Protein AF-G3NDJ0-F1 (afdb_monomer_lite)

Radius of gyration: 20.73 Å; chains: 1; bounding box: 47×49×53 Å

pLDDT: mean 74.95, std 16.2, range [30.95, 93.94]

Secondary structure (DSSP, 8-state):
--HHHHHHHHHHHHHHHHHHHHHHHHHHHHHHHT--S-HHHHHHHHHHHHHHHHHHHHHHHHHHHH---TTS-HHHHHHHHHHHHHHHHHHHHHHTT-HHHHHHHHHHHHHHHHHHTTTTHHHHHHHHHHHHHHHHHHHHHHHHHH--GGG--HHHHHHHHHHHHHHHHHHHHHHHHHHHTTT--HHHHHHHHHHT----HHHHHHHHHHHHHHHHHT-HHHHHHHHHHHHHHHHHHHHHHHHHHHHHHHHHHHHS-HHHHHHHHHHHHHHHTT--SSSSSTTHHHHHH-

Organism: NCBI:txid481459

Structure (mmCIF, N/CA/C/O backbone):
data_AF-G3NDJ0-F1
#
_entry.id   AF-G3NDJ0-F1
#
loop_
_atom_site.group_PDB
_atom_site.id
_atom_site.type_symbol
_atom_site.label_atom_id
_atom_site.label_alt_id
_atom_site.label_comp_id
_atom_site.label_asym_id
_atom_site.label_entity_id
_atom_site.label_seq_id
_atom_site.pdbx_PDB_ins_code
_atom_site.Cartn_x
_atom_site.Cartn_y
_atom_site.Cartn_z
_atom_site.occupancy
_atom_site.B_iso_or_equiv
_atom_site.auth_seq_id
_atom_site.auth_comp_id
_atom_site.auth_asym_id
_atom_site.auth_atom_id
_atom_site.pdbx_PDB_model_num
ATOM 1 N N . MET A 1 1 ? 24.244 9.581 -14.361 1.00 31.55 1 MET A N 1
ATOM 2 C CA . MET A 1 1 ? 22.907 9.876 -13.805 1.00 31.55 1 MET A CA 1
ATOM 3 C C . MET A 1 1 ? 22.913 11.325 -13.344 1.00 31.55 1 MET A C 1
ATOM 5 O O . MET A 1 1 ? 23.526 11.631 -12.332 1.00 31.55 1 MET A O 1
ATOM 9 N N . THR A 1 2 ? 22.373 12.251 -14.133 1.00 31.70 2 THR A N 1
ATOM 10 C CA . THR A 1 2 ? 22.264 13.655 -13.709 1.00 31.70 2 THR A CA 1
ATOM 11 C C . THR A 1 2 ? 21.127 13.757 -12.688 1.00 31.70 2 THR A C 1
ATOM 13 O O . THR A 1 2 ? 20.064 13.173 -12.891 1.00 31.70 2 THR A O 1
ATOM 16 N N . ALA A 1 3 ? 21.343 14.473 -11.579 1.00 40.28 3 ALA A N 1
ATOM 17 C CA . ALA A 1 3 ? 20.430 14.556 -10.425 1.00 40.28 3 ALA A CA 1
ATOM 18 C C . ALA A 1 3 ? 18.954 14.881 -10.776 1.00 40.28 3 ALA A C 1
ATOM 20 O O . ALA A 1 3 ? 18.044 14.552 -10.021 1.00 40.28 3 ALA A O 1
ATOM 21 N N . ASN A 1 4 ? 18.705 15.450 -11.961 1.00 45.94 4 ASN A N 1
ATOM 22 C CA . ASN A 1 4 ? 17.391 15.866 -12.450 1.00 45.94 4 ASN A CA 1
ATOM 23 C C . ASN A 1 4 ? 16.480 14.725 -12.962 1.00 45.94 4 ASN A C 1
ATOM 25 O O . ASN A 1 4 ? 15.265 14.910 -12.965 1.00 45.94 4 ASN A O 1
ATOM 29 N N . GLU A 1 5 ? 17.011 13.564 -13.371 1.00 48.28 5 GLU A N 1
ATOM 30 C CA . GLU A 1 5 ? 16.192 12.380 -13.737 1.00 48.28 5 GLU A CA 1
ATOM 31 C C . GLU A 1 5 ? 16.028 11.388 -12.568 1.00 48.28 5 GLU A C 1
ATOM 33 O O . GLU A 1 5 ? 15.226 10.452 -12.622 1.00 48.28 5 GLU A O 1
ATOM 38 N N . GLY A 1 6 ? 16.770 11.611 -11.479 1.00 61.09 6 GLY A N 1
ATOM 39 C CA . GLY A 1 6 ? 16.773 10.741 -10.307 1.00 61.09 6 GLY A CA 1
ATOM 40 C C . GLY A 1 6 ? 15.565 10.932 -9.396 1.00 61.09 6 GLY A C 1
ATOM 41 O O . GLY A 1 6 ? 15.071 9.948 -8.867 1.00 61.09 6 GLY A O 1
ATOM 42 N N . ILE A 1 7 ? 15.054 12.159 -9.230 1.00 67.69 7 ILE A N 1
ATOM 43 C CA . ILE A 1 7 ? 14.041 12.468 -8.202 1.00 67.69 7 ILE A CA 1
ATOM 44 C C . ILE A 1 7 ? 12.721 11.697 -8.403 1.00 67.69 7 ILE A C 1
ATOM 46 O O . ILE A 1 7 ? 12.276 11.057 -7.451 1.00 67.69 7 ILE A O 1
ATOM 50 N N . PRO A 1 8 ? 12.090 11.681 -9.597 1.00 64.44 8 PRO A N 1
ATOM 51 C CA . PRO A 1 8 ? 10.862 10.910 -9.796 1.00 64.44 8 PRO A CA 1
ATOM 52 C C . PRO A 1 8 ? 11.094 9.403 -9.653 1.00 64.44 8 PRO A C 1
ATOM 54 O O . PRO A 1 8 ? 10.276 8.710 -9.061 1.00 64.44 8 PRO A O 1
ATOM 57 N N . THR A 1 9 ? 12.229 8.906 -10.147 1.00 68.81 9 THR A N 1
ATOM 58 C CA . THR A 1 9 ? 12.615 7.491 -10.049 1.00 68.81 9 THR A CA 1
ATOM 59 C C . THR A 1 9 ? 12.853 7.075 -8.595 1.00 68.81 9 THR A C 1
ATOM 61 O O . THR A 1 9 ? 12.397 6.014 -8.178 1.00 68.81 9 THR A O 1
ATOM 64 N N . LEU A 1 10 ? 13.513 7.931 -7.809 1.00 74.81 10 LEU A N 1
ATOM 65 C CA . LEU A 1 10 ? 13.751 7.751 -6.378 1.00 74.81 10 LEU A CA 1
ATOM 66 C C . LEU A 1 10 ? 12.432 7.720 -5.607 1.00 74.81 10 LEU A C 1
ATOM 68 O O . LEU A 1 10 ? 12.229 6.812 -4.811 1.00 74.81 10 LEU A O 1
ATOM 72 N N . LEU A 1 11 ? 11.534 8.675 -5.864 1.00 73.56 11 LEU A N 1
ATOM 73 C CA . LEU A 1 11 ? 10.222 8.737 -5.214 1.00 73.56 11 LEU A CA 1
ATOM 74 C C . LEU A 1 11 ? 9.365 7.510 -5.552 1.00 73.56 11 LEU A C 1
ATOM 76 O O . LEU A 1 11 ? 8.773 6.929 -4.651 1.00 73.56 11 LEU A O 1
ATOM 80 N N . MET A 1 12 ? 9.358 7.060 -6.812 1.00 72.00 12 MET A N 1
ATOM 81 C CA . MET A 1 12 ? 8.643 5.839 -7.211 1.00 72.00 12 MET A CA 1
ATOM 82 C C . MET A 1 12 ? 9.217 4.580 -6.542 1.00 72.00 12 MET A C 1
ATOM 84 O O . MET A 1 12 ? 8.463 3.723 -6.079 1.00 72.00 12 MET A O 1
ATOM 88 N N . ALA A 1 13 ? 10.548 4.463 -6.468 1.00 71.69 13 ALA A N 1
ATOM 89 C CA . ALA A 1 13 ? 11.208 3.333 -5.816 1.00 71.69 13 ALA A CA 1
ATOM 90 C C . ALA A 1 13 ? 10.977 3.329 -4.296 1.00 71.69 13 ALA A C 1
ATOM 92 O O . ALA A 1 13 ? 10.661 2.286 -3.727 1.00 71.69 13 ALA A O 1
ATOM 93 N N . ALA A 1 14 ? 11.088 4.492 -3.650 1.00 76.44 14 ALA A N 1
ATOM 94 C CA . ALA A 1 14 ? 10.835 4.656 -2.223 1.00 76.44 14 ALA A CA 1
ATOM 95 C C . ALA A 1 14 ? 9.362 4.401 -1.868 1.00 76.44 14 ALA A C 1
ATOM 97 O O . ALA A 1 14 ? 9.094 3.728 -0.879 1.00 76.44 14 ALA A O 1
ATOM 98 N N . GLY A 1 15 ? 8.418 4.880 -2.688 1.00 76.25 15 GLY A N 1
ATOM 99 C CA . GLY A 1 15 ? 6.987 4.602 -2.529 1.00 76.25 15 GLY A CA 1
ATOM 100 C C . GLY A 1 15 ? 6.680 3.109 -2.611 1.00 76.25 15 GLY A C 1
ATOM 101 O O . GLY A 1 15 ? 6.059 2.566 -1.707 1.00 76.25 15 GLY A O 1
ATOM 102 N N . SER A 1 16 ? 7.231 2.421 -3.617 1.00 75.06 16 SER A N 1
ATOM 103 C CA . SER A 1 16 ? 7.056 0.968 -3.762 1.00 75.06 16 SER A CA 1
ATOM 104 C C . SER A 1 16 ? 7.591 0.197 -2.551 1.00 75.06 16 SER A C 1
ATOM 106 O O . SER A 1 16 ? 6.954 -0.742 -2.088 1.00 75.06 16 SER A O 1
ATOM 108 N N . PHE A 1 17 ? 8.756 0.581 -2.019 1.00 79.00 17 PHE A N 1
ATOM 109 C CA . PHE A 1 17 ? 9.304 -0.043 -0.811 1.00 79.00 17 PHE A CA 1
ATOM 110 C C . PHE A 1 17 ? 8.444 0.221 0.429 1.00 79.00 17 PHE A C 1
ATOM 112 O O . PHE A 1 17 ? 8.250 -0.691 1.232 1.00 79.00 17 PHE A O 1
ATOM 119 N N . ASP A 1 18 ? 7.927 1.441 0.583 1.00 80.94 18 ASP A N 1
ATOM 120 C CA . ASP A 1 18 ? 7.045 1.790 1.698 1.00 80.94 18 ASP A CA 1
ATOM 121 C C . ASP A 1 18 ? 5.754 0.967 1.672 1.00 80.94 18 ASP A C 1
ATOM 123 O O . ASP A 1 18 ? 5.372 0.414 2.699 1.00 80.94 18 ASP A O 1
ATOM 127 N N . ASP A 1 19 ? 5.146 0.786 0.497 1.00 80.88 19 ASP A N 1
ATOM 128 C CA . ASP A 1 19 ? 3.944 -0.036 0.335 1.00 80.88 19 ASP A CA 1
ATOM 129 C C . ASP A 1 19 ? 4.193 -1.498 0.722 1.00 80.88 19 ASP A C 1
ATOM 131 O O . ASP A 1 19 ? 3.381 -2.105 1.422 1.00 80.88 19 ASP A O 1
ATOM 135 N N . ILE A 1 20 ? 5.338 -2.063 0.317 1.00 77.69 20 ILE A N 1
ATOM 136 C CA . ILE A 1 20 ? 5.728 -3.431 0.687 1.00 77.69 20 ILE A CA 1
ATOM 137 C C . ILE A 1 20 ? 5.844 -3.556 2.207 1.00 77.69 20 ILE A C 1
ATOM 139 O O . ILE A 1 20 ? 5.310 -4.504 2.791 1.00 77.69 20 ILE A O 1
ATOM 143 N N . LEU A 1 21 ? 6.513 -2.602 2.860 1.00 81.81 21 LEU A N 1
ATOM 144 C CA . LEU A 1 21 ? 6.670 -2.600 4.314 1.00 81.81 21 LEU A CA 1
ATOM 145 C C . LEU A 1 21 ? 5.333 -2.393 5.032 1.00 81.81 21 LEU A C 1
ATOM 147 O O . LEU A 1 21 ? 5.065 -3.083 6.015 1.00 81.81 21 LEU A O 1
ATOM 151 N N . ALA A 1 22 ? 4.478 -1.502 4.531 1.00 83.19 22 ALA A N 1
ATOM 152 C CA . ALA A 1 22 ? 3.165 -1.224 5.098 1.00 83.19 22 ALA A CA 1
ATOM 153 C C . ALA A 1 22 ? 2.236 -2.441 5.002 1.00 83.19 22 ALA A C 1
ATOM 155 O O . ALA A 1 22 ? 1.642 -2.832 6.005 1.00 83.19 22 ALA A O 1
ATOM 156 N N . ILE A 1 23 ? 2.153 -3.087 3.834 1.00 79.25 23 ILE A N 1
ATOM 157 C CA . ILE A 1 23 ? 1.323 -4.285 3.627 1.00 79.25 23 ILE A CA 1
ATOM 158 C C . ILE A 1 23 ? 1.848 -5.460 4.459 1.00 79.25 23 ILE A C 1
ATOM 160 O O . ILE A 1 23 ? 1.057 -6.163 5.092 1.00 79.25 23 ILE A O 1
ATOM 164 N N . THR A 1 24 ? 3.168 -5.669 4.494 1.00 78.62 24 THR A N 1
ATOM 165 C CA . THR A 1 24 ? 3.785 -6.754 5.279 1.00 78.62 24 THR A CA 1
ATOM 166 C C . THR A 1 24 ? 3.588 -6.527 6.775 1.00 78.62 24 THR A C 1
ATOM 168 O O . THR A 1 24 ? 3.152 -7.433 7.485 1.00 78.62 24 THR A O 1
ATOM 171 N N . GLY A 1 25 ? 3.857 -5.311 7.257 1.00 82.38 25 GLY A N 1
ATOM 172 C CA . GLY A 1 25 ? 3.676 -4.931 8.655 1.00 82.38 25 GLY A CA 1
ATOM 173 C C . GLY A 1 25 ? 2.218 -5.043 9.090 1.00 82.38 25 GLY A C 1
ATOM 174 O O . GLY A 1 25 ? 1.934 -5.670 10.106 1.00 82.38 25 GLY A O 1
ATOM 175 N N . PHE A 1 26 ? 1.284 -4.534 8.281 1.00 83.56 26 PHE A N 1
ATOM 176 C CA . PHE A 1 26 ? -0.144 -4.680 8.547 1.00 83.56 26 PHE A CA 1
ATOM 177 C C . PHE A 1 26 ? -0.578 -6.146 8.582 1.00 83.56 26 PHE A C 1
ATOM 179 O O . PHE A 1 26 ? -1.234 -6.550 9.534 1.00 83.56 26 PHE A O 1
ATOM 186 N N . SER A 1 27 ? -0.173 -6.959 7.602 1.00 77.38 27 SER A N 1
ATOM 187 C CA . SER A 1 27 ? -0.524 -8.388 7.568 1.00 77.38 27 SER A CA 1
ATOM 188 C C . SER A 1 27 ? 0.039 -9.144 8.776 1.00 77.38 27 SER A C 1
ATOM 190 O O . SER A 1 27 ? -0.635 -10.012 9.319 1.00 77.38 27 SER A O 1
ATOM 192 N N . THR A 1 28 ? 1.233 -8.769 9.243 1.00 77.56 28 THR A N 1
ATOM 193 C CA . THR A 1 28 ? 1.839 -9.326 10.463 1.00 77.56 28 THR A CA 1
ATOM 194 C C . THR A 1 28 ? 1.032 -8.943 11.704 1.00 77.56 28 THR A C 1
ATOM 196 O O . THR A 1 28 ? 0.686 -9.808 12.506 1.00 77.56 28 THR A O 1
ATOM 199 N N . CYS A 1 29 ? 0.691 -7.659 11.855 1.00 80.25 29 CYS A N 1
ATOM 200 C CA . CYS A 1 29 ? -0.141 -7.184 12.961 1.00 80.25 29 CYS A CA 1
ATOM 201 C C . CYS A 1 29 ? -1.523 -7.845 12.954 1.00 80.25 29 CYS A C 1
ATOM 203 O O . CYS A 1 29 ? -2.028 -8.196 14.014 1.00 80.25 29 CYS A O 1
ATOM 205 N N . LEU A 1 30 ? -2.107 -8.044 11.771 1.00 76.56 30 LEU A N 1
ATOM 206 C CA . LEU A 1 30 ? -3.396 -8.697 11.589 1.00 76.56 30 LEU A CA 1
ATOM 207 C C . LEU A 1 30 ? -3.344 -10.165 12.031 1.00 76.56 30 LEU A C 1
ATOM 209 O O . LEU A 1 30 ? -4.172 -10.584 12.834 1.00 76.56 30 LEU A O 1
ATOM 213 N N . GLY A 1 31 ? -2.329 -10.913 11.589 1.00 70.94 31 GLY A N 1
ATOM 214 C CA . GLY A 1 31 ? -2.127 -12.303 12.010 1.00 70.94 31 GLY A CA 1
ATOM 215 C C . GLY A 1 31 ? -1.931 -12.448 13.524 1.00 70.94 31 GLY A C 1
ATOM 216 O O . GLY A 1 31 ? -2.388 -13.422 14.114 1.00 70.94 31 GLY A O 1
ATOM 217 N N . ILE A 1 32 ? -1.308 -11.459 14.178 1.00 74.69 32 ILE A N 1
ATOM 218 C CA . ILE A 1 32 ? -1.170 -11.427 15.643 1.00 74.69 32 ILE A CA 1
ATOM 219 C C . ILE A 1 32 ? -2.503 -11.065 16.315 1.00 74.69 32 ILE A C 1
ATOM 221 O O . ILE A 1 32 ? -2.896 -11.730 17.271 1.00 74.69 32 ILE A O 1
ATOM 225 N N . ALA A 1 33 ? -3.203 -10.035 15.835 1.00 75.12 33 ALA A N 1
ATOM 226 C CA . ALA A 1 33 ? -4.428 -9.525 16.454 1.00 75.12 33 ALA A CA 1
ATOM 227 C C . ALA A 1 33 ? -5.600 -10.519 16.384 1.00 75.12 33 ALA A C 1
ATOM 229 O O . ALA A 1 33 ? -6.365 -10.622 17.336 1.00 75.12 33 ALA A O 1
ATOM 230 N N . PHE A 1 34 ? -5.703 -11.270 15.287 1.00 68.00 34 PHE A N 1
ATOM 231 C CA . PHE A 1 34 ? -6.803 -12.196 14.996 1.00 68.00 34 PHE A CA 1
ATOM 232 C C . PHE A 1 34 ? -6.444 -13.667 15.260 1.00 68.00 34 PHE A C 1
ATOM 234 O O . PHE A 1 34 ? -7.017 -14.594 14.693 1.00 68.00 34 PHE A O 1
ATOM 241 N N . SER A 1 35 ? -5.446 -13.914 16.107 1.00 65.88 35 SER A N 1
ATOM 242 C CA . SER A 1 35 ? -5.063 -15.274 16.481 1.00 65.88 35 SER A CA 1
ATOM 243 C C . SER A 1 35 ? -5.709 -15.677 17.809 1.00 65.88 35 SER A C 1
ATOM 245 O O . SER A 1 35 ? -5.562 -15.022 18.837 1.00 65.88 35 SER A O 1
ATOM 247 N N . THR A 1 36 ? -6.458 -16.777 17.777 1.00 57.94 36 THR A N 1
ATOM 248 C CA . THR A 1 36 ? -7.333 -17.253 18.862 1.00 57.94 36 THR A CA 1
ATOM 249 C C . THR A 1 36 ? -6.630 -18.180 19.870 1.00 57.94 36 THR A C 1
ATOM 251 O O . THR A 1 36 ? -7.278 -18.952 20.574 1.00 57.94 36 THR A O 1
ATOM 254 N N . GLY A 1 37 ? -5.294 -18.137 19.958 1.00 62.00 37 GLY A N 1
ATOM 255 C CA . GLY A 1 37 ? -4.482 -18.992 20.832 1.00 62.00 37 GLY A CA 1
ATOM 256 C C . GLY A 1 37 ? -3.867 -18.280 22.047 1.00 62.00 37 GLY A C 1
ATOM 257 O O . GLY A 1 37 ? -4.133 -17.120 22.341 1.00 62.00 37 GLY A O 1
ATOM 258 N N . SER A 1 38 ? -2.997 -18.998 22.768 1.00 69.75 38 SER A N 1
ATOM 259 C CA . SER A 1 38 ? -2.086 -18.406 23.766 1.00 69.75 38 SER A CA 1
ATOM 260 C C . SER A 1 38 ? -1.217 -17.322 23.116 1.00 69.75 38 SER A C 1
ATOM 262 O O . SER A 1 38 ? -0.814 -17.481 21.966 1.00 69.75 38 SER A O 1
ATOM 264 N N . THR A 1 39 ? -0.839 -16.272 23.855 1.00 69.12 39 THR A N 1
ATOM 265 C CA . THR A 1 39 ? 0.013 -15.167 23.366 1.00 69.12 39 THR A CA 1
ATOM 266 C C . THR A 1 39 ? 1.256 -15.652 22.608 1.00 69.12 39 THR A C 1
ATOM 268 O O . THR A 1 39 ? 1.659 -15.046 21.619 1.00 69.12 39 THR A O 1
ATOM 271 N N . TRP A 1 40 ? 1.841 -16.781 23.022 1.00 71.94 40 TRP A N 1
ATOM 272 C CA . TRP A 1 40 ? 2.981 -17.393 22.332 1.00 71.94 40 TRP A CA 1
ATOM 273 C C . TRP A 1 40 ? 2.599 -18.043 20.992 1.00 71.94 40 TRP A C 1
ATOM 275 O O . TRP A 1 40 ? 3.303 -17.885 19.996 1.00 71.94 40 TRP A O 1
ATOM 285 N N . MET A 1 41 ? 1.458 -18.734 20.946 1.00 69.56 41 MET A N 1
ATOM 286 C CA . MET A 1 41 ? 0.915 -19.335 19.724 1.00 69.56 41 MET A CA 1
ATOM 287 C C . MET A 1 41 ? 0.492 -18.263 18.712 1.00 69.56 41 MET A C 1
ATOM 289 O O . MET A 1 41 ? 0.641 -18.457 17.512 1.00 69.56 41 MET A O 1
ATOM 293 N N . ASN A 1 42 ? 0.040 -17.112 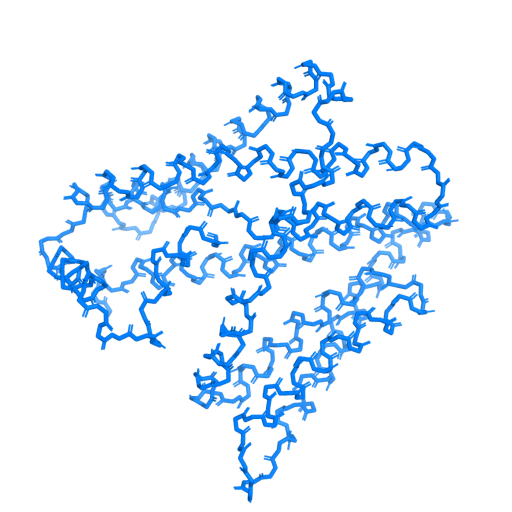19.202 1.00 71.00 42 ASN A N 1
ATOM 294 C CA . ASN A 1 42 ? -0.390 -15.963 18.411 1.00 71.00 42 ASN A CA 1
ATOM 295 C C . ASN A 1 42 ? 0.775 -15.280 17.689 1.00 71.00 42 ASN A C 1
ATOM 297 O O . ASN A 1 42 ? 0.721 -15.028 16.485 1.00 71.00 42 ASN A O 1
ATOM 301 N N . ILE A 1 43 ? 1.881 -15.070 18.406 1.00 73.56 43 ILE A N 1
ATOM 302 C CA . ILE A 1 43 ? 3.130 -14.569 17.819 1.00 73.56 43 ILE A CA 1
ATOM 303 C C . ILE A 1 43 ? 3.672 -15.569 16.788 1.00 73.56 43 ILE A C 1
ATOM 305 O O . ILE A 1 43 ? 4.084 -15.173 15.696 1.00 73.56 43 ILE A O 1
ATOM 309 N N . LEU A 1 44 ? 3.638 -16.867 17.108 1.00 78.56 44 LEU A N 1
ATOM 310 C CA . LEU A 1 44 ? 4.107 -17.911 16.202 1.00 78.56 44 LEU A CA 1
ATOM 311 C C . LEU A 1 44 ? 3.232 -18.019 14.944 1.00 78.56 44 LEU A C 1
ATOM 313 O O . LEU A 1 44 ? 3.772 -18.163 13.849 1.00 78.56 44 LEU A O 1
ATOM 317 N N . LYS A 1 45 ? 1.905 -17.893 15.082 1.00 75.75 45 LYS A N 1
ATOM 318 C CA . LYS A 1 45 ? 0.954 -17.875 13.963 1.00 75.75 45 LYS A CA 1
ATOM 319 C C . LYS A 1 45 ? 1.199 -16.670 13.058 1.00 75.75 45 LYS A C 1
ATOM 321 O O . LYS A 1 45 ? 1.354 -16.856 11.856 1.00 75.75 45 LYS A O 1
ATOM 326 N N . GLY A 1 46 ? 1.338 -15.468 13.623 1.00 78.44 46 GLY A N 1
ATOM 327 C CA . GLY A 1 46 ? 1.658 -14.263 12.851 1.00 78.44 46 GLY A CA 1
ATOM 328 C C . GLY A 1 46 ? 2.971 -14.391 12.068 1.00 78.44 46 GLY A C 1
ATOM 329 O O . GLY A 1 46 ? 3.022 -14.068 10.882 1.00 78.44 46 GLY A O 1
ATOM 330 N N . LEU A 1 47 ? 4.023 -14.940 12.687 1.00 82.00 47 LEU A N 1
ATOM 331 C CA . LEU A 1 47 ? 5.291 -15.201 11.996 1.00 82.00 47 LEU A CA 1
ATOM 332 C C . LEU A 1 47 ? 5.142 -16.268 10.898 1.00 82.00 47 LEU A C 1
ATOM 334 O O . LEU A 1 47 ? 5.701 -16.116 9.810 1.00 82.00 47 LEU A O 1
ATOM 338 N N . LEU A 1 48 ? 4.379 -17.331 11.161 1.00 83.94 48 LEU A N 1
ATOM 339 C CA . LEU A 1 48 ? 4.123 -18.401 10.199 1.00 83.94 48 LEU A CA 1
ATOM 340 C C . LEU A 1 48 ? 3.326 -17.903 8.988 1.00 83.94 48 LEU A C 1
ATOM 342 O O . LEU A 1 48 ? 3.625 -18.315 7.871 1.00 83.94 48 LEU A O 1
ATOM 346 N N . GLU A 1 49 ? 2.370 -16.991 9.174 1.00 84.62 49 GLU A N 1
ATOM 347 C CA . GLU A 1 49 ? 1.631 -16.357 8.075 1.00 84.62 49 GLU A CA 1
ATOM 348 C C . GLU A 1 49 ? 2.549 -15.538 7.166 1.00 84.62 49 GLU A C 1
ATOM 350 O O . GLU A 1 49 ? 2.445 -15.622 5.940 1.00 84.62 49 GLU A O 1
ATOM 355 N N . VAL A 1 50 ? 3.493 -14.794 7.751 1.00 85.44 50 VAL A N 1
ATOM 356 C CA . VAL A 1 50 ? 4.491 -14.031 6.990 1.00 85.44 50 VAL A CA 1
ATOM 357 C C . VAL A 1 50 ? 5.399 -14.975 6.206 1.00 85.44 50 VAL A C 1
ATOM 359 O O . VAL A 1 50 ? 5.547 -14.839 4.991 1.00 85.44 50 VAL A O 1
ATOM 362 N N . VAL A 1 51 ? 5.985 -15.967 6.877 1.00 88.44 51 VAL A N 1
ATOM 363 C CA . VAL A 1 51 ? 6.896 -16.929 6.241 1.00 88.44 51 VAL A CA 1
ATOM 364 C C . VAL A 1 51 ? 6.168 -17.740 5.165 1.00 88.44 51 VAL A C 1
ATOM 366 O O . VAL A 1 51 ? 6.669 -17.873 4.049 1.00 88.44 51 VAL A O 1
ATOM 369 N N . GLY A 1 52 ? 4.963 -18.226 5.464 1.00 89.19 52 GLY A N 1
ATOM 370 C CA . GLY A 1 52 ? 4.116 -18.969 4.536 1.00 89.19 52 GLY A CA 1
ATOM 371 C C . GLY A 1 52 ? 3.719 -18.139 3.318 1.00 89.19 52 GLY A C 1
ATOM 372 O O . GLY A 1 52 ? 3.851 -18.617 2.192 1.00 89.19 52 GLY A O 1
ATOM 373 N N . GLY A 1 53 ? 3.321 -16.879 3.520 1.00 89.62 53 GLY A N 1
ATOM 374 C CA . GLY A 1 53 ? 3.005 -15.948 2.437 1.00 89.62 53 GLY A CA 1
ATOM 375 C C . GLY A 1 53 ? 4.198 -15.691 1.514 1.00 89.62 53 GLY A C 1
ATOM 376 O O . GLY A 1 53 ? 4.054 -15.762 0.293 1.00 89.62 53 GLY A O 1
ATOM 377 N N . VAL A 1 54 ? 5.394 -15.470 2.074 1.00 90.81 54 VAL A N 1
ATOM 378 C CA . VAL A 1 54 ? 6.624 -15.287 1.280 1.00 90.81 54 VAL A CA 1
ATOM 379 C C . VAL A 1 54 ? 6.973 -16.552 0.500 1.00 90.81 54 VAL A C 1
ATOM 381 O O . VAL A 1 54 ? 7.211 -16.470 -0.703 1.00 90.81 54 VAL A O 1
ATOM 384 N N . ILE A 1 55 ? 6.985 -17.722 1.146 1.00 93.38 55 ILE A N 1
ATOM 385 C CA . ILE A 1 55 ? 7.336 -18.991 0.490 1.00 93.38 55 ILE A CA 1
ATOM 386 C C . ILE A 1 55 ? 6.344 -19.308 -0.635 1.00 93.38 55 ILE A C 1
ATOM 388 O O . ILE A 1 55 ? 6.766 -19.599 -1.756 1.00 93.38 55 ILE A O 1
ATOM 392 N N . ALA A 1 56 ? 5.039 -19.208 -0.373 1.00 92.19 56 ALA A N 1
ATOM 393 C CA . ALA A 1 56 ? 4.008 -19.444 -1.380 1.00 92.19 56 ALA A CA 1
ATOM 394 C C . ALA A 1 56 ? 4.129 -18.461 -2.556 1.00 92.19 56 ALA A C 1
ATOM 396 O O . ALA A 1 56 ? 4.083 -18.878 -3.716 1.00 92.19 56 ALA A O 1
ATOM 397 N N . GLY A 1 57 ? 4.368 -17.178 -2.269 1.00 92.25 57 GLY A N 1
ATOM 398 C CA . GLY A 1 57 ? 4.559 -16.149 -3.289 1.00 92.25 57 GLY A CA 1
ATOM 399 C C . GLY A 1 57 ? 5.802 -16.388 -4.144 1.00 92.25 57 GLY A C 1
ATOM 400 O O . GLY A 1 57 ? 5.747 -16.222 -5.362 1.00 92.25 57 GLY A O 1
ATOM 401 N N . LEU A 1 58 ? 6.905 -16.849 -3.543 1.00 93.81 58 LEU A N 1
ATOM 402 C CA . LEU A 1 58 ? 8.111 -17.239 -4.278 1.00 93.81 58 LEU A CA 1
ATOM 403 C C . LEU A 1 58 ? 7.838 -18.430 -5.204 1.00 93.81 58 LEU A C 1
ATOM 405 O O . LEU A 1 58 ? 8.213 -18.386 -6.372 1.00 93.81 58 LEU A O 1
ATOM 409 N N . ILE A 1 59 ? 7.153 -19.471 -4.722 1.00 93.94 59 ILE A N 1
ATOM 410 C CA . ILE A 1 59 ? 6.826 -20.659 -5.528 1.00 93.94 59 ILE A CA 1
ATOM 411 C C . ILE A 1 59 ? 5.942 -20.276 -6.722 1.00 93.94 59 ILE A C 1
ATOM 413 O O . ILE A 1 59 ? 6.276 -20.587 -7.869 1.00 93.94 59 ILE A O 1
ATOM 417 N N . LEU A 1 60 ? 4.840 -19.564 -6.473 1.00 92.44 60 LEU A N 1
ATOM 418 C CA . LEU A 1 60 ? 3.914 -19.139 -7.525 1.00 92.44 60 LEU A CA 1
ATOM 419 C C . LEU A 1 60 ? 4.558 -18.111 -8.479 1.00 92.44 60 LEU A C 1
ATOM 421 O O . LEU A 1 60 ? 4.289 -18.120 -9.682 1.00 92.44 60 LEU A O 1
ATOM 425 N N . GLY A 1 61 ? 5.448 -17.253 -7.975 1.00 90.31 61 GLY A N 1
ATOM 426 C CA . GLY A 1 61 ? 6.207 -16.293 -8.778 1.00 90.31 61 GLY A CA 1
ATOM 427 C C . GLY A 1 61 ? 7.222 -16.964 -9.694 1.00 90.31 61 GLY A C 1
ATOM 428 O O . GLY A 1 61 ? 7.278 -16.634 -10.878 1.00 90.31 61 GLY A O 1
ATOM 429 N N . LEU A 1 62 ? 7.964 -17.960 -9.199 1.00 89.06 62 LEU A N 1
ATOM 430 C CA . LEU A 1 62 ? 8.843 -18.785 -10.034 1.00 89.06 62 LEU A CA 1
ATOM 431 C C . LEU A 1 62 ? 8.043 -19.522 -11.111 1.00 89.06 62 LEU A C 1
ATOM 433 O O . LEU A 1 62 ? 8.471 -19.575 -12.265 1.00 89.06 62 LEU A O 1
ATOM 437 N N . PHE A 1 63 ? 6.860 -20.029 -10.763 1.00 89.56 63 PHE A N 1
ATOM 438 C CA . PHE A 1 63 ? 5.959 -20.653 -11.726 1.00 89.56 63 PHE A CA 1
ATOM 439 C C . PHE A 1 63 ? 5.569 -19.687 -12.861 1.00 89.56 63 PHE A C 1
ATOM 441 O O . PHE A 1 63 ? 5.710 -20.043 -14.030 1.00 89.56 63 PHE A O 1
ATOM 448 N N . LEU A 1 64 ? 5.184 -18.442 -12.554 1.00 86.44 64 LEU A N 1
ATOM 449 C CA . LEU A 1 64 ? 4.886 -17.411 -13.567 1.00 86.44 64 LEU A CA 1
ATOM 450 C C . LEU A 1 64 ? 6.101 -16.996 -14.415 1.00 86.44 64 LEU A C 1
ATOM 452 O O . LEU A 1 64 ? 5.948 -16.601 -15.577 1.00 86.44 64 LEU A O 1
ATOM 456 N N . CYS A 1 65 ? 7.309 -17.072 -13.856 1.00 83.31 65 CYS A N 1
ATOM 457 C CA . CYS A 1 65 ? 8.546 -16.821 -14.595 1.00 83.31 65 CYS A CA 1
ATOM 458 C C . CYS A 1 65 ? 8.818 -17.918 -15.633 1.00 83.31 65 CYS A C 1
ATOM 460 O O . CYS A 1 65 ? 9.233 -17.610 -16.751 1.00 83.31 65 CYS A O 1
ATOM 462 N N . CYS A 1 66 ? 8.570 -19.180 -15.276 1.00 76.62 66 CYS A N 1
ATOM 463 C CA . CYS A 1 66 ? 8.818 -20.333 -16.144 1.00 76.62 66 CYS A CA 1
ATOM 464 C C . CYS A 1 66 ? 7.688 -20.595 -17.153 1.00 76.62 66 CYS A C 1
ATOM 466 O O . CYS A 1 66 ? 7.928 -21.204 -18.194 1.00 76.62 66 CYS A O 1
ATOM 468 N N . PHE A 1 67 ? 6.464 -20.157 -16.855 1.00 69.62 67 PHE A N 1
ATOM 469 C CA . PHE A 1 67 ? 5.255 -20.537 -17.585 1.00 69.62 67 PHE A CA 1
ATOM 470 C C . PHE A 1 67 ? 4.610 -19.303 -18.231 1.00 69.62 67 PHE A C 1
ATOM 472 O O . PHE A 1 67 ? 3.699 -18.704 -17.656 1.00 69.62 67 PHE A O 1
ATOM 479 N N . PRO A 1 68 ? 5.121 -18.829 -19.386 1.00 60.62 68 PRO A N 1
ATOM 480 C CA . PRO A 1 68 ? 4.430 -19.123 -20.653 1.00 60.62 68 PRO A CA 1
ATOM 481 C C . PRO A 1 68 ? 5.366 -19.305 -21.875 1.00 60.62 68 PRO A C 1
ATOM 483 O O . PRO A 1 68 ? 6.281 -18.514 -22.108 1.00 60.62 68 PRO A O 1
ATOM 486 N N . SER A 1 69 ? 5.087 -20.329 -22.694 1.00 55.47 69 SER A N 1
ATOM 487 C CA . SER A 1 69 ? 5.789 -20.608 -23.960 1.00 55.47 69 SER A CA 1
ATOM 488 C C . SER A 1 69 ? 5.533 -19.517 -25.015 1.00 55.47 69 SER A C 1
ATOM 490 O O . SER A 1 69 ? 4.455 -18.925 -25.042 1.00 55.47 69 SER A O 1
ATOM 492 N N . LYS A 1 70 ? 6.516 -19.257 -25.890 1.00 57.59 70 LYS A N 1
ATOM 493 C CA . LYS A 1 70 ? 6.575 -18.116 -26.836 1.00 57.59 70 LYS A CA 1
ATOM 494 C C . LYS A 1 70 ? 5.514 -18.111 -27.959 1.00 57.59 70 LYS A C 1
ATOM 496 O O . LYS A 1 70 ? 5.490 -17.167 -28.737 1.00 57.59 70 LYS A O 1
ATOM 501 N N . ASP A 1 71 ? 4.656 -19.126 -28.040 1.00 50.25 71 ASP A N 1
ATOM 502 C CA . ASP A 1 71 ? 3.772 -19.396 -29.190 1.00 50.25 71 ASP A CA 1
ATOM 503 C C . ASP A 1 71 ? 2.377 -18.729 -29.147 1.00 50.25 71 ASP A C 1
ATOM 505 O O . ASP A 1 71 ? 1.556 -18.966 -30.029 1.00 50.25 71 ASP A O 1
ATOM 509 N N . GLN A 1 72 ? 2.050 -17.911 -28.139 1.00 53.34 72 GLN A N 1
ATOM 510 C CA . GLN A 1 72 ? 0.714 -17.297 -27.987 1.00 53.34 72 GLN A CA 1
ATOM 511 C C . GLN A 1 72 ? 0.791 -15.833 -27.536 1.00 53.34 72 GLN A C 1
ATOM 513 O O . GLN A 1 72 ? 1.877 -15.343 -27.231 1.00 53.34 72 GLN A O 1
ATOM 518 N N . ASP A 1 73 ? -0.366 -15.156 -27.452 1.00 62.38 73 ASP A N 1
ATOM 519 C CA . ASP A 1 73 ? -0.527 -13.782 -26.948 1.00 62.38 73 ASP A CA 1
ATOM 520 C C . ASP A 1 73 ? -0.036 -13.656 -25.492 1.00 62.38 73 ASP A C 1
ATOM 522 O O . ASP A 1 73 ? -0.769 -13.761 -24.499 1.00 62.38 73 ASP A O 1
ATOM 526 N N . LEU A 1 74 ? 1.280 -13.483 -25.379 1.00 75.00 74 LEU A N 1
ATOM 527 C CA . LEU A 1 74 ? 2.069 -13.645 -24.165 1.00 75.00 74 LEU A CA 1
ATOM 528 C C . LEU A 1 74 ? 1.630 -12.673 -23.070 1.00 75.00 74 LEU A C 1
ATOM 530 O O . LEU A 1 74 ? 1.680 -13.000 -21.887 1.00 75.00 74 LEU A O 1
ATOM 534 N N . VAL A 1 75 ? 1.174 -11.484 -23.467 1.00 79.44 75 VAL A N 1
ATOM 535 C CA . VAL A 1 75 ? 0.786 -10.410 -22.551 1.00 79.44 75 VAL A CA 1
ATOM 536 C C . VAL A 1 75 ? -0.536 -10.728 -21.860 1.00 79.44 75 VAL A C 1
ATOM 538 O O . VAL A 1 75 ? -0.595 -10.701 -20.634 1.00 79.44 75 VAL A O 1
ATOM 541 N N . VAL A 1 76 ? -1.578 -11.085 -22.618 1.00 81.81 76 VAL A N 1
ATOM 542 C CA . VAL A 1 76 ? -2.914 -11.366 -22.064 1.00 81.81 76 VAL A CA 1
ATOM 543 C C . VAL A 1 76 ? -2.850 -12.549 -21.106 1.00 81.81 76 VAL A C 1
ATOM 545 O O . VAL A 1 76 ? -3.369 -12.479 -19.993 1.00 81.81 76 VAL A O 1
ATOM 548 N N . ARG A 1 77 ? -2.147 -13.618 -21.494 1.00 83.06 77 ARG A N 1
ATOM 549 C CA . ARG A 1 77 ? -2.015 -14.814 -20.659 1.00 83.06 77 ARG A CA 1
ATOM 550 C C . ARG A 1 77 ? -1.208 -14.547 -19.387 1.00 83.06 77 ARG A C 1
ATOM 552 O O . ARG A 1 77 ? -1.638 -14.973 -18.320 1.00 83.06 77 ARG A O 1
ATOM 559 N N . ARG A 1 78 ? -0.094 -13.802 -19.465 1.00 85.88 78 ARG A N 1
ATOM 560 C CA . ARG A 1 78 ? 0.674 -13.383 -18.274 1.00 85.88 78 ARG A CA 1
ATOM 561 C C . ARG A 1 78 ? -0.176 -12.541 -17.326 1.00 85.88 78 ARG A C 1
ATOM 563 O O . ARG A 1 78 ? -0.162 -12.805 -16.128 1.00 85.88 78 ARG A O 1
ATOM 570 N N . THR A 1 79 ? -0.949 -11.588 -17.851 1.00 86.31 79 THR A N 1
ATOM 571 C CA . THR A 1 79 ? -1.866 -10.763 -17.051 1.00 86.31 79 THR A CA 1
ATOM 572 C C . THR A 1 79 ? -2.945 -11.612 -16.377 1.00 86.31 79 THR A C 1
ATOM 574 O O . THR A 1 79 ? -3.142 -11.498 -15.170 1.00 86.31 79 THR A O 1
ATOM 577 N N . LEU A 1 80 ? -3.612 -12.497 -17.125 1.00 88.31 80 LEU A N 1
ATOM 578 C CA . LEU A 1 80 ? -4.662 -13.366 -16.583 1.00 88.31 80 LEU A CA 1
ATOM 579 C C . LEU A 1 80 ? -4.122 -14.343 -15.537 1.00 88.31 80 LEU A C 1
ATOM 581 O O . LEU A 1 80 ? -4.759 -14.530 -14.506 1.00 88.31 80 LEU A O 1
ATOM 585 N N . MET A 1 81 ? -2.949 -14.940 -15.764 1.00 89.12 81 MET A N 1
ATOM 586 C CA . MET A 1 81 ? -2.334 -15.840 -14.785 1.00 89.12 81 MET A CA 1
ATOM 587 C C . MET A 1 81 ? -1.879 -15.080 -13.538 1.00 89.12 81 MET A C 1
ATOM 589 O O . MET A 1 81 ? -2.080 -15.575 -12.434 1.00 89.12 81 MET A O 1
ATOM 593 N N . LEU A 1 82 ? -1.327 -13.871 -13.685 1.00 91.25 82 LEU A N 1
ATOM 594 C CA . LEU A 1 82 ? -0.936 -13.038 -12.546 1.00 91.25 82 LEU A CA 1
ATOM 595 C C . LEU A 1 82 ? -2.147 -12.649 -11.695 1.00 91.25 82 LEU A C 1
ATOM 597 O O . LEU A 1 82 ? -2.120 -12.851 -10.481 1.00 91.25 82 LEU A O 1
ATOM 601 N N . LEU A 1 83 ? -3.217 -12.138 -12.312 1.00 91.12 83 LEU A N 1
ATOM 602 C CA . LEU A 1 83 ? -4.435 -11.751 -11.594 1.00 91.12 83 LEU A CA 1
ATOM 603 C C . LEU A 1 83 ? -5.154 -12.973 -11.010 1.00 91.12 83 LEU A C 1
ATOM 605 O O . LEU A 1 83 ? -5.530 -12.963 -9.841 1.00 91.12 83 LEU A O 1
ATOM 609 N N . GLY A 1 84 ? -5.284 -14.046 -11.791 1.00 92.25 84 GLY A N 1
ATOM 610 C CA . GLY A 1 84 ? -5.933 -15.286 -11.373 1.00 92.25 84 GLY A CA 1
ATOM 611 C C . GLY A 1 84 ? -5.228 -15.954 -10.193 1.00 92.25 84 GLY A C 1
ATOM 612 O O . GLY A 1 84 ? -5.883 -16.288 -9.210 1.00 92.25 84 GLY A O 1
ATOM 613 N N . LEU A 1 85 ? -3.895 -16.087 -10.238 1.00 92.50 85 LEU A N 1
ATOM 614 C CA . LEU A 1 85 ? -3.120 -16.637 -9.119 1.00 92.50 85 LEU A CA 1
ATOM 615 C C . LEU A 1 85 ? -3.127 -15.712 -7.900 1.00 92.50 85 LEU A C 1
ATOM 617 O O . LEU A 1 85 ? -3.136 -16.205 -6.775 1.00 92.50 85 LEU A O 1
ATOM 621 N N . SER A 1 86 ? -3.167 -14.391 -8.104 1.00 91.94 86 SER A N 1
ATOM 622 C CA . SER A 1 86 ? -3.287 -13.438 -6.997 1.00 91.94 86 SER A CA 1
ATOM 623 C C . SER A 1 86 ? -4.617 -13.611 -6.261 1.00 91.94 86 SER A C 1
ATOM 625 O O . SER A 1 86 ? -4.638 -13.768 -5.043 1.00 91.94 86 SER A O 1
ATOM 627 N N . ILE A 1 87 ? -5.726 -13.649 -7.000 1.00 91.75 87 ILE A N 1
ATOM 628 C CA . ILE A 1 87 ? -7.064 -13.858 -6.437 1.00 91.75 87 ILE A CA 1
ATOM 629 C C . ILE A 1 87 ? -7.145 -15.230 -5.756 1.00 91.75 87 ILE A C 1
ATOM 631 O O . ILE A 1 87 ? -7.565 -15.320 -4.602 1.00 91.75 87 ILE A O 1
ATOM 635 N N . PHE A 1 88 ? -6.675 -16.283 -6.432 1.00 92.75 88 PHE A N 1
ATOM 636 C CA . PHE A 1 88 ? -6.620 -17.634 -5.875 1.00 92.75 88 PHE A CA 1
ATOM 637 C C . PHE A 1 88 ? -5.844 -17.674 -4.556 1.00 92.75 88 PHE A C 1
ATOM 639 O O . PHE A 1 88 ? -6.329 -18.244 -3.587 1.00 92.75 88 PHE A O 1
ATOM 646 N N . SER A 1 89 ? -4.680 -17.024 -4.490 1.00 90.56 89 SER A N 1
ATOM 647 C CA . SER A 1 89 ? -3.863 -16.960 -3.278 1.00 90.56 89 SER A CA 1
ATOM 648 C C . SER A 1 89 ? -4.603 -16.314 -2.102 1.00 90.56 89 SER A C 1
ATOM 650 O O . SER A 1 89 ? -4.514 -16.810 -0.979 1.00 90.56 89 SER A O 1
ATOM 652 N N . VAL A 1 90 ? -5.350 -15.230 -2.338 1.00 87.75 90 VAL A N 1
ATOM 653 C CA . VAL A 1 90 ? -6.126 -14.568 -1.276 1.00 87.75 90 VAL A CA 1
ATOM 654 C C . VAL A 1 90 ? -7.222 -15.497 -0.748 1.00 87.75 90 VAL A C 1
ATOM 656 O O . VAL A 1 90 ? -7.262 -15.750 0.455 1.00 87.75 90 VAL A O 1
ATOM 659 N N . PHE A 1 91 ? -8.044 -16.077 -1.626 1.00 89.12 91 PHE A N 1
ATOM 660 C CA . PHE A 1 91 ? -9.108 -17.001 -1.211 1.00 89.12 91 PHE A CA 1
ATOM 661 C C . PHE A 1 91 ? -8.561 -18.269 -0.549 1.00 89.12 91 PHE A C 1
ATOM 663 O O . PHE A 1 91 ? -9.078 -18.714 0.470 1.00 89.12 91 PHE A O 1
ATOM 670 N N . PHE A 1 92 ? -7.481 -18.833 -1.085 1.00 89.06 92 PHE A N 1
ATOM 671 C CA . PHE A 1 92 ? -6.852 -20.024 -0.523 1.00 89.06 92 PHE A CA 1
ATOM 672 C C . PHE A 1 92 ? -6.291 -19.767 0.879 1.00 89.06 92 PHE A C 1
ATOM 674 O O . PHE A 1 92 ? -6.466 -20.591 1.774 1.00 89.06 92 PHE A O 1
ATOM 681 N N . SER A 1 93 ? -5.670 -18.604 1.101 1.00 86.38 93 SER A N 1
ATOM 682 C CA . SER A 1 93 ? -5.166 -18.227 2.426 1.00 86.38 93 SER A CA 1
ATOM 683 C C . SER A 1 93 ? -6.280 -18.082 3.466 1.00 86.38 93 SER A C 1
ATOM 685 O O . SER A 1 93 ? -6.088 -18.434 4.629 1.00 86.38 93 SER A O 1
ATOM 687 N N . HIS A 1 94 ? -7.455 -17.627 3.025 1.00 80.94 94 HIS A N 1
ATOM 688 C CA . HIS A 1 94 ? -8.646 -17.508 3.857 1.00 80.94 94 HIS A CA 1
ATOM 689 C C . HIS A 1 94 ? -9.178 -18.883 4.272 1.00 80.94 94 HIS A C 1
ATOM 691 O O . HIS A 1 94 ? -9.351 -19.136 5.459 1.00 80.94 94 HIS A O 1
ATOM 697 N N . VAL A 1 95 ? -9.283 -19.821 3.322 1.00 84.81 95 VAL A N 1
ATOM 698 C CA . VAL A 1 95 ? -9.725 -21.206 3.585 1.00 84.81 95 VAL A CA 1
ATOM 699 C C . VAL A 1 95 ? -8.806 -21.940 4.569 1.00 84.81 95 VAL A C 1
ATOM 701 O O . VAL A 1 95 ? -9.277 -22.750 5.363 1.00 84.81 95 VAL A O 1
ATOM 704 N N . ILE A 1 96 ? -7.500 -21.662 4.544 1.00 82.81 96 ILE A N 1
ATOM 705 C CA . ILE A 1 96 ? -6.533 -22.271 5.475 1.00 82.81 96 ILE A CA 1
ATOM 706 C C . ILE A 1 96 ? -6.573 -21.609 6.869 1.00 82.81 96 ILE A C 1
ATOM 708 O O . ILE A 1 96 ? -6.022 -22.148 7.827 1.00 82.81 96 ILE A O 1
ATOM 712 N N . GLY A 1 97 ? -7.237 -20.460 7.023 1.00 76.50 97 GLY A N 1
ATOM 713 C CA . GLY A 1 97 ? -7.255 -19.703 8.279 1.00 76.50 97 GLY A CA 1
ATOM 714 C C . GLY A 1 97 ? -5.989 -18.868 8.518 1.00 76.50 97 GLY A C 1
ATOM 715 O O . GLY A 1 97 ? -5.682 -18.523 9.665 1.00 76.50 97 GLY A O 1
ATOM 716 N N . PHE A 1 98 ? -5.264 -18.548 7.439 1.00 78.75 98 PHE A N 1
ATOM 717 C CA . PHE A 1 98 ? -4.082 -17.679 7.398 1.00 78.75 98 PHE A CA 1
ATOM 718 C C . PHE A 1 98 ? -4.369 -16.422 6.560 1.00 78.75 98 PHE A C 1
ATOM 720 O O . PHE A 1 98 ? -3.713 -16.155 5.550 1.00 78.75 98 PHE A O 1
ATOM 727 N N . ALA A 1 99 ? -5.370 -15.638 6.966 1.00 71.75 99 ALA A N 1
ATOM 728 C CA . ALA A 1 99 ? -5.866 -14.484 6.208 1.00 71.75 99 ALA A CA 1
ATOM 729 C C . ALA A 1 99 ? -4.802 -13.386 5.955 1.00 71.75 99 ALA A C 1
ATOM 731 O O . ALA A 1 99 ? -4.896 -12.624 4.976 1.00 71.75 99 ALA A O 1
ATOM 732 N N . GLY A 1 100 ? -3.761 -13.296 6.795 1.00 73.88 100 GLY A N 1
ATOM 733 C CA . GLY A 1 100 ? -2.622 -12.399 6.586 1.00 73.88 100 GLY A CA 1
ATOM 734 C C . GLY A 1 100 ? -1.696 -12.846 5.448 1.00 73.88 100 GLY A C 1
ATOM 735 O O . GLY A 1 100 ? -1.191 -12.005 4.700 1.00 73.88 100 GLY A O 1
ATOM 736 N N . ALA A 1 101 ? -1.536 -14.156 5.234 1.00 84.62 101 ALA A N 1
ATOM 737 C CA . ALA A 1 101 ? -0.572 -14.713 4.280 1.00 84.62 101 ALA A CA 1
ATOM 738 C C . ALA A 1 101 ? -0.920 -14.418 2.809 1.00 84.62 101 ALA A C 1
ATOM 740 O O . ALA A 1 101 ? -0.024 -14.208 1.988 1.00 84.62 101 ALA A O 1
ATOM 741 N N . GLY A 1 102 ? -2.212 -14.365 2.463 1.00 85.69 102 GLY A N 1
ATOM 742 C CA . GLY A 1 102 ? -2.662 -14.213 1.076 1.00 85.69 102 GLY A CA 1
ATOM 743 C C . GLY A 1 102 ? -2.200 -12.920 0.418 1.00 85.69 102 GLY A C 1
ATOM 744 O O . GLY A 1 102 ? -1.704 -12.956 -0.705 1.00 85.69 102 GLY A O 1
ATOM 745 N N . GLY A 1 103 ? -2.313 -11.791 1.126 1.00 83.81 103 GLY A N 1
ATOM 746 C CA . GLY A 1 103 ? -1.908 -10.477 0.607 1.00 83.81 103 GLY A CA 1
ATOM 747 C C . GLY A 1 103 ? -0.392 -10.338 0.447 1.00 83.81 103 GLY A C 1
ATOM 748 O O . GLY A 1 103 ? 0.082 -9.714 -0.497 1.00 83.81 103 GLY A O 1
ATOM 749 N N . LEU A 1 104 ? 0.381 -10.970 1.333 1.00 85.69 104 LEU A N 1
ATOM 750 C CA . LEU A 1 104 ? 1.835 -11.011 1.202 1.00 85.69 104 LEU A CA 1
ATOM 751 C C . LEU A 1 104 ? 2.266 -11.910 0.035 1.00 85.69 104 LEU A C 1
ATOM 753 O O . LEU A 1 104 ? 3.167 -11.556 -0.724 1.00 85.69 104 LEU A O 1
ATOM 757 N N . CYS A 1 105 ? 1.584 -13.041 -0.150 1.00 90.38 105 CYS A N 1
ATOM 758 C CA . CYS A 1 105 ? 1.819 -13.941 -1.271 1.00 90.38 105 CYS A CA 1
ATOM 759 C C . CYS A 1 105 ? 1.571 -13.251 -2.620 1.00 90.38 105 CYS A C 1
ATOM 761 O O . CYS A 1 105 ? 2.433 -13.337 -3.494 1.00 90.38 105 CYS A O 1
ATOM 763 N N . THR A 1 106 ? 0.469 -12.504 -2.788 1.00 90.00 106 THR A N 1
ATOM 764 C CA . THR A 1 106 ? 0.201 -11.769 -4.043 1.00 90.00 106 THR A CA 1
ATOM 765 C C . THR A 1 106 ? 1.271 -10.723 -4.347 1.00 90.00 106 THR A C 1
ATOM 767 O O . THR A 1 106 ? 1.675 -10.568 -5.502 1.00 90.00 106 THR A O 1
ATOM 770 N N . LEU A 1 107 ? 1.782 -10.049 -3.316 1.00 86.75 107 LEU A N 1
ATOM 771 C CA . LEU A 1 107 ? 2.848 -9.063 -3.448 1.00 86.75 107 LEU A CA 1
ATOM 772 C C . LEU A 1 107 ? 4.163 -9.709 -3.904 1.00 86.75 107 LEU A C 1
ATOM 774 O O . LEU A 1 107 ? 4.770 -9.256 -4.878 1.00 86.75 107 LEU A O 1
ATOM 778 N N . VAL A 1 108 ? 4.590 -10.785 -3.237 1.00 89.75 108 VAL A N 1
ATOM 779 C CA . VAL A 1 108 ? 5.841 -11.490 -3.565 1.00 89.75 108 VAL A CA 1
ATOM 780 C C . VAL A 1 108 ? 5.749 -12.158 -4.941 1.00 89.75 108 VAL A C 1
ATOM 782 O O . VAL A 1 108 ? 6.688 -12.055 -5.732 1.00 89.75 108 VAL A O 1
ATOM 785 N N . LEU A 1 109 ? 4.598 -12.759 -5.261 1.00 92.00 109 LEU A N 1
ATOM 786 C CA . LEU A 1 109 ? 4.261 -13.313 -6.576 1.00 92.00 109 LEU A CA 1
ATOM 787 C C . LEU A 1 109 ? 4.449 -12.275 -7.689 1.00 92.00 109 LEU A C 1
ATOM 789 O O . LEU A 1 109 ? 5.182 -12.520 -8.651 1.00 92.00 109 LEU A O 1
ATOM 793 N N . ALA A 1 110 ? 3.791 -11.117 -7.564 1.00 89.62 110 ALA A N 1
ATOM 794 C CA . ALA A 1 110 ? 3.822 -10.066 -8.576 1.00 89.62 110 ALA A CA 1
ATOM 795 C C . ALA A 1 110 ? 5.226 -9.463 -8.724 1.00 89.62 110 ALA A C 1
ATOM 797 O O . ALA A 1 110 ? 5.683 -9.221 -9.845 1.00 89.62 110 ALA A O 1
ATOM 798 N N . PHE A 1 111 ? 5.933 -9.269 -7.607 1.00 86.81 111 PHE A N 1
ATOM 799 C CA . PHE A 1 111 ? 7.303 -8.767 -7.612 1.00 86.81 111 PHE A CA 1
ATOM 800 C C . PHE A 1 111 ? 8.260 -9.730 -8.325 1.00 86.81 111 PHE A C 1
ATOM 802 O O . PHE A 1 111 ? 9.022 -9.315 -9.203 1.00 86.81 111 PHE A O 1
ATOM 809 N N . LEU A 1 112 ? 8.189 -11.026 -8.011 1.00 89.19 112 LEU A N 1
ATOM 810 C CA . LEU A 1 112 ? 9.050 -12.032 -8.625 1.00 89.19 112 LEU A CA 1
ATOM 811 C C . LEU A 1 112 ? 8.746 -12.219 -10.118 1.00 89.19 112 LEU A C 1
ATOM 813 O O . LEU A 1 112 ? 9.676 -12.260 -10.926 1.00 89.19 112 LEU A O 1
ATOM 817 N N . ALA A 1 113 ? 7.466 -12.235 -10.501 1.00 87.25 113 ALA A N 1
ATOM 818 C CA . ALA A 1 113 ? 7.055 -12.264 -11.905 1.00 87.25 113 ALA A CA 1
ATOM 819 C C . ALA A 1 113 ? 7.594 -11.045 -12.680 1.00 87.25 113 ALA A C 1
ATOM 821 O O . ALA A 1 113 ? 8.142 -11.181 -13.778 1.00 87.25 113 ALA A O 1
ATOM 822 N N . ALA A 1 114 ? 7.531 -9.850 -12.081 1.00 84.62 114 ALA A N 1
ATOM 823 C CA . ALA A 1 114 ? 8.069 -8.631 -12.681 1.00 84.62 114 ALA A CA 1
ATOM 824 C C . ALA A 1 114 ? 9.601 -8.666 -12.856 1.00 84.62 114 ALA A C 1
ATOM 826 O O . ALA A 1 114 ? 10.113 -8.092 -13.825 1.00 84.62 114 ALA A O 1
ATOM 827 N N . LEU A 1 115 ? 10.338 -9.333 -11.959 1.00 84.44 115 LEU A N 1
ATOM 828 C CA . LEU A 1 115 ? 11.781 -9.559 -12.106 1.00 84.44 115 LEU A CA 1
ATOM 829 C C . LEU A 1 115 ? 12.092 -10.556 -13.230 1.00 84.44 115 LEU A C 1
ATOM 831 O O . LEU A 1 115 ? 12.990 -10.301 -14.039 1.00 84.44 115 LEU A O 1
ATOM 835 N N . GLY A 1 116 ? 11.339 -11.656 -13.318 1.00 82.31 116 GLY A N 1
ATOM 836 C CA . GLY A 1 116 ? 11.543 -12.689 -14.336 1.00 82.31 116 GLY A CA 1
ATOM 837 C C . GLY A 1 116 ? 11.272 -12.210 -15.760 1.00 82.31 116 GLY A C 1
ATOM 838 O O . GLY A 1 116 ? 12.022 -12.541 -16.678 1.00 82.31 116 GLY A O 1
ATOM 839 N N . TRP A 1 117 ? 10.246 -11.377 -15.955 1.00 81.94 117 TRP A N 1
ATOM 840 C CA . TRP A 1 117 ? 9.851 -10.895 -17.285 1.00 81.94 117 TRP A CA 1
ATOM 841 C C . TRP A 1 117 ? 10.683 -9.716 -17.812 1.00 81.94 117 TRP A C 1
ATOM 843 O O . TRP A 1 117 ? 10.566 -9.372 -18.986 1.00 81.94 117 TRP A O 1
ATOM 853 N N . LYS A 1 118 ? 11.542 -9.101 -16.986 1.00 79.88 118 LYS A N 1
ATOM 854 C CA . LYS A 1 118 ? 12.463 -8.008 -17.365 1.00 79.88 118 LYS A CA 1
ATOM 855 C C . LYS A 1 118 ? 11.791 -6.887 -18.178 1.00 79.88 118 LYS A C 1
ATOM 857 O O . LYS A 1 118 ? 11.138 -6.025 -17.594 1.00 79.88 118 LYS A O 1
ATOM 862 N N . THR A 1 119 ? 11.984 -6.856 -19.500 1.00 69.88 119 THR A N 1
ATOM 863 C CA . THR A 1 119 ? 11.436 -5.847 -20.427 1.00 69.88 119 THR A CA 1
ATOM 864 C C . THR A 1 119 ? 9.981 -6.111 -20.808 1.00 69.88 119 THR A C 1
ATOM 866 O O . THR A 1 119 ? 9.237 -5.164 -21.057 1.00 69.88 119 THR A O 1
ATOM 869 N N . ASP A 1 120 ? 9.533 -7.365 -20.766 1.00 74.44 120 ASP A N 1
ATOM 870 C CA . ASP A 1 120 ? 8.176 -7.765 -21.160 1.00 74.44 120 ASP A CA 1
ATOM 871 C C . ASP A 1 120 ? 7.122 -7.465 -20.083 1.00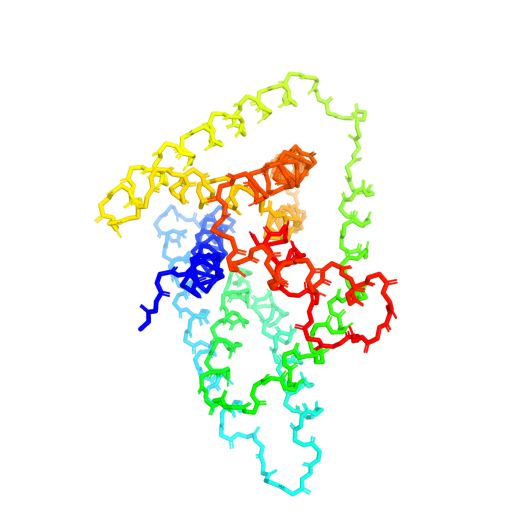 74.44 120 ASP A C 1
ATOM 873 O O . ASP A 1 120 ? 5.935 -7.738 -20.264 1.00 74.44 120 ASP A O 1
ATOM 877 N N . LYS A 1 121 ? 7.534 -6.906 -18.940 1.00 78.12 121 LYS A N 1
ATOM 878 C CA . LYS A 1 121 ? 6.617 -6.508 -17.867 1.00 78.12 121 LYS A CA 1
ATOM 879 C C . LYS A 1 121 ? 5.793 -5.270 -18.216 1.00 78.12 121 LYS A C 1
ATOM 881 O O . LYS A 1 121 ? 4.729 -5.082 -17.643 1.00 78.12 121 LYS A O 1
ATOM 886 N N . ALA A 1 122 ? 6.274 -4.412 -19.124 1.00 77.06 122 ALA A N 1
ATOM 887 C CA . ALA A 1 122 ? 5.623 -3.132 -19.407 1.00 77.06 122 ALA A CA 1
ATOM 888 C C . ALA A 1 122 ? 4.214 -3.291 -20.020 1.00 77.06 122 ALA A C 1
ATOM 890 O O . ALA A 1 122 ? 3.292 -2.648 -19.518 1.00 77.06 122 ALA A O 1
ATOM 891 N N . PRO A 1 123 ? 3.989 -4.178 -21.013 1.00 79.12 123 PRO A N 1
ATOM 892 C CA . PRO A 1 123 ? 2.644 -4.461 -21.517 1.00 79.12 123 PRO A CA 1
ATOM 893 C C . PRO A 1 123 ? 1.716 -5.095 -20.469 1.00 79.12 123 PRO A C 1
ATOM 895 O O . PRO A 1 123 ? 0.543 -4.738 -20.394 1.00 79.12 123 PRO A O 1
ATOM 898 N N . VAL A 1 124 ? 2.239 -5.991 -19.621 1.00 83.31 124 VAL A N 1
ATOM 899 C CA . VAL A 1 124 ? 1.461 -6.627 -18.539 1.00 83.31 124 VAL A CA 1
ATOM 900 C C . VAL A 1 124 ? 1.035 -5.587 -17.501 1.00 83.31 124 VAL A C 1
ATOM 902 O O . VAL A 1 124 ? -0.137 -5.508 -17.145 1.00 83.31 124 VAL A O 1
ATOM 905 N N . ALA A 1 125 ? 1.961 -4.725 -17.075 1.00 82.94 125 ALA A N 1
ATOM 906 C CA . ALA A 1 125 ? 1.673 -3.628 -16.157 1.00 82.94 125 ALA A CA 1
ATOM 907 C C . ALA A 1 125 ? 0.642 -2.643 -16.733 1.00 82.94 125 ALA A C 1
ATOM 909 O O . ALA A 1 125 ? -0.198 -2.147 -15.990 1.00 82.94 125 ALA A O 1
ATOM 910 N N . ALA A 1 126 ? 0.664 -2.393 -18.048 1.00 81.44 126 ALA A N 1
ATOM 911 C CA . ALA A 1 126 ? -0.337 -1.555 -18.705 1.00 81.44 126 ALA A CA 1
ATOM 912 C C . ALA A 1 126 ? -1.744 -2.175 -18.636 1.00 81.44 126 ALA A C 1
ATOM 914 O O . ALA A 1 126 ? -2.688 -1.478 -18.276 1.00 81.44 126 ALA A O 1
ATOM 915 N N . MET A 1 127 ? -1.887 -3.480 -18.901 1.00 82.12 127 MET A N 1
ATOM 916 C CA . MET A 1 127 ? -3.182 -4.168 -18.794 1.00 82.12 127 MET A CA 1
ATOM 917 C C . MET A 1 127 ? -3.703 -4.237 -17.351 1.00 82.12 127 MET A C 1
ATOM 919 O O . MET A 1 127 ? -4.898 -4.048 -17.110 1.00 82.12 127 MET A O 1
ATOM 923 N N . VAL A 1 128 ? -2.815 -4.477 -16.379 1.00 85.88 128 VAL A N 1
ATOM 924 C CA . VAL A 1 128 ? -3.169 -4.410 -14.951 1.00 85.88 128 VAL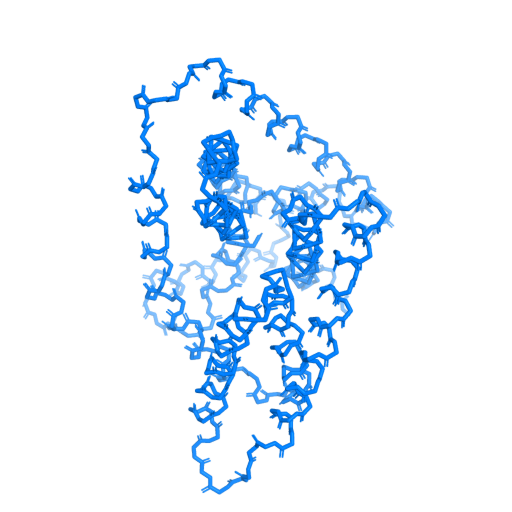 A CA 1
ATOM 925 C C . VAL A 1 128 ? -3.596 -2.986 -14.579 1.00 85.88 128 VAL A C 1
ATOM 927 O O . VAL A 1 128 ? -4.591 -2.818 -13.881 1.00 85.88 128 VAL A O 1
ATOM 930 N N . GLY A 1 129 ? -2.919 -1.962 -15.107 1.00 83.44 129 GLY A N 1
ATOM 931 C CA . GLY A 1 129 ? -3.297 -0.556 -14.939 1.00 83.44 129 GLY A CA 1
ATOM 932 C C . GLY A 1 129 ? -4.686 -0.237 -15.497 1.00 83.44 129 GLY A C 1
ATOM 933 O O . GLY A 1 129 ? -5.490 0.377 -14.808 1.00 83.44 129 GLY A O 1
ATOM 934 N N . THR A 1 130 ? -5.021 -0.734 -16.690 1.00 82.44 130 THR A N 1
ATOM 935 C CA . THR A 1 130 ? -6.380 -0.596 -17.247 1.00 82.44 130 THR A CA 1
ATOM 936 C C . THR A 1 130 ? -7.432 -1.280 -16.374 1.00 82.44 130 THR A C 1
ATOM 938 O O . THR A 1 130 ? -8.538 -0.770 -16.225 1.00 82.44 130 THR A O 1
ATOM 941 N N . SER A 1 131 ? -7.093 -2.417 -15.762 1.00 83.31 131 SER A N 1
ATOM 942 C CA . SER A 1 131 ? -7.984 -3.071 -14.796 1.00 83.31 131 SER A CA 1
ATOM 943 C C . SER A 1 131 ? -8.165 -2.197 -13.550 1.00 83.31 131 SER A C 1
ATOM 945 O O . SER A 1 131 ? -9.284 -2.012 -13.074 1.00 83.31 131 SER A O 1
ATOM 947 N N . TRP A 1 132 ? -7.079 -1.600 -13.051 1.00 86.12 132 TRP A N 1
ATOM 948 C CA . TRP A 1 132 ? -7.115 -0.677 -11.918 1.00 86.12 132 TRP A CA 1
ATOM 949 C C . TRP A 1 132 ? -7.973 0.565 -12.184 1.00 86.12 132 TRP A C 1
ATOM 951 O O . TRP A 1 132 ? -8.712 0.967 -11.292 1.00 86.12 132 TRP A O 1
ATOM 961 N N . ASP A 1 133 ? -7.971 1.125 -13.396 1.00 83.00 133 ASP A N 1
ATOM 962 C CA . ASP A 1 133 ? -8.830 2.271 -13.743 1.00 83.00 133 ASP A CA 1
ATOM 963 C C . ASP A 1 133 ? -10.331 1.978 -13.528 1.00 83.00 133 ASP A C 1
ATOM 965 O O . ASP A 1 133 ? -11.102 2.889 -13.217 1.00 83.00 133 ASP A O 1
ATOM 969 N N . VAL A 1 134 ? -10.746 0.708 -13.635 1.00 87.25 134 VAL A N 1
ATOM 970 C CA . VAL A 1 134 ? -12.115 0.253 -13.339 1.00 87.25 134 VAL A CA 1
ATOM 971 C C . VAL A 1 134 ? -12.323 0.034 -11.838 1.00 87.25 134 VAL A C 1
ATOM 973 O O . VAL A 1 134 ? -13.337 0.460 -11.285 1.00 87.25 134 VAL A O 1
ATOM 976 N N . PHE A 1 135 ? -11.370 -0.611 -11.157 1.00 85.50 135 PHE A N 1
ATOM 977 C CA . PHE A 1 135 ? -11.492 -0.938 -9.731 1.00 85.50 135 PHE A CA 1
ATOM 978 C C . PHE A 1 135 ? -11.291 0.259 -8.800 1.00 85.50 135 PHE A C 1
ATOM 980 O O . PHE A 1 135 ? -11.882 0.291 -7.726 1.00 85.50 135 PHE A O 1
ATOM 987 N N . GLN A 1 136 ? -10.506 1.258 -9.196 1.00 83.25 136 GLN A N 1
ATOM 988 C CA . GLN A 1 136 ? -10.220 2.437 -8.384 1.00 83.25 136 GLN A CA 1
ATOM 989 C C . GLN A 1 136 ? -11.497 3.184 -7.948 1.00 83.25 136 GLN A C 1
ATOM 991 O O . GLN A 1 136 ? -11.677 3.372 -6.743 1.00 83.25 136 GLN A O 1
ATOM 996 N N . PRO A 1 137 ? -12.406 3.609 -8.852 1.00 86.62 137 PRO A N 1
ATOM 997 C CA . PRO A 1 137 ? -13.641 4.276 -8.439 1.00 86.62 137 PRO A CA 1
ATOM 998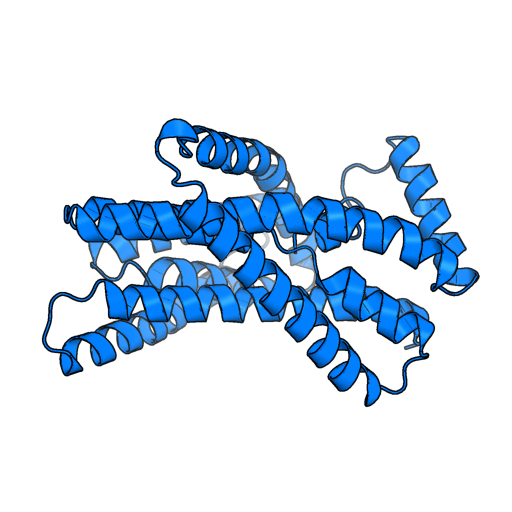 C C . PRO A 1 137 ? -14.572 3.359 -7.635 1.00 86.62 137 PRO A C 1
ATOM 1000 O O . PRO A 1 137 ? -15.247 3.844 -6.731 1.00 86.62 137 PRO A O 1
ATOM 1003 N N . LEU A 1 138 ? -14.583 2.051 -7.916 1.00 88.19 138 LEU A N 1
ATOM 1004 C CA . LEU A 1 138 ? -15.373 1.080 -7.152 1.00 88.19 138 LEU A CA 1
ATOM 1005 C C . LEU A 1 138 ? -14.874 0.958 -5.708 1.00 88.19 138 LEU A C 1
ATOM 1007 O O . LEU A 1 138 ? -15.675 1.026 -4.782 1.00 88.19 138 LEU A O 1
ATOM 1011 N N . LEU A 1 139 ? -13.560 0.835 -5.513 1.00 86.44 139 LEU A N 1
ATOM 1012 C CA . LEU A 1 139 ? -12.933 0.687 -4.200 1.00 86.44 139 LEU A CA 1
ATOM 1013 C C . LEU A 1 139 ? -13.175 1.922 -3.328 1.00 86.44 139 LEU A C 1
ATOM 1015 O O . LEU A 1 139 ? -13.657 1.798 -2.204 1.00 86.44 139 LEU A O 1
ATOM 1019 N N . PHE A 1 140 ? -12.903 3.122 -3.851 1.00 84.81 140 PHE A N 1
ATOM 1020 C CA . PHE A 1 140 ? -13.136 4.356 -3.094 1.00 84.81 140 PHE A CA 1
ATOM 1021 C C . PHE A 1 140 ? -14.629 4.650 -2.893 1.00 84.81 140 PHE A C 1
ATOM 1023 O O . PHE A 1 140 ? -15.004 5.169 -1.843 1.00 84.81 140 PHE A O 1
ATOM 1030 N N . GLY A 1 141 ? -15.483 4.296 -3.859 1.00 88.31 141 GLY A N 1
ATOM 1031 C CA . GLY A 1 141 ? -16.934 4.420 -3.729 1.00 88.31 141 GLY A CA 1
ATOM 1032 C C . GLY A 1 141 ? -17.507 3.508 -2.643 1.00 88.31 141 GLY A C 1
ATOM 1033 O O . GLY A 1 141 ? -18.295 3.968 -1.822 1.00 88.31 141 GLY A O 1
ATOM 1034 N N . LEU A 1 142 ? -17.068 2.246 -2.595 1.00 88.38 142 LEU A N 1
ATOM 1035 C CA . LEU A 1 142 ? -17.522 1.271 -1.603 1.00 88.38 142 LEU A CA 1
ATOM 1036 C C . LEU A 1 142 ? -17.053 1.638 -0.192 1.00 88.38 142 LEU A C 1
ATOM 1038 O O . LEU A 1 142 ? -17.847 1.634 0.740 1.00 88.38 142 LEU A O 1
ATOM 1042 N N . ILE A 1 143 ? -15.790 2.038 -0.044 1.00 86.50 143 ILE A N 1
ATOM 1043 C CA . ILE A 1 143 ? -15.255 2.496 1.244 1.00 86.50 143 ILE A CA 1
ATOM 1044 C C . ILE A 1 143 ? -15.989 3.749 1.736 1.00 86.50 143 ILE A C 1
ATOM 1046 O O . ILE A 1 143 ? -16.275 3.871 2.925 1.00 86.50 143 ILE A O 1
ATOM 1050 N N . GLY A 1 144 ? -16.318 4.673 0.829 1.00 85.62 144 GLY A N 1
ATOM 1051 C CA . GLY A 1 144 ? -17.115 5.852 1.161 1.00 85.62 144 GLY A CA 1
ATOM 1052 C C . GLY A 1 144 ? -18.543 5.504 1.586 1.00 85.62 144 GLY A C 1
ATOM 1053 O O . GLY A 1 144 ? -19.057 6.118 2.517 1.00 85.62 144 GLY A O 1
ATOM 1054 N N . ALA A 1 145 ? -19.162 4.511 0.940 1.00 87.50 145 ALA A N 1
ATOM 1055 C CA . ALA A 1 145 ? -20.488 4.019 1.311 1.00 87.50 145 ALA A CA 1
ATOM 1056 C C . ALA A 1 145 ? -20.501 3.364 2.699 1.00 87.50 145 ALA A C 1
ATOM 1058 O O . ALA A 1 145 ? -21.503 3.454 3.404 1.00 87.50 145 ALA A O 1
ATOM 1059 N N . GLU A 1 146 ? -19.383 2.760 3.103 1.00 84.69 146 GLU A N 1
ATOM 1060 C CA . GLU A 1 146 ? -19.291 2.020 4.359 1.00 84.69 146 GLU A CA 1
ATOM 1061 C C . GLU A 1 146 ? -19.057 2.894 5.597 1.00 84.69 146 GLU A C 1
ATOM 1063 O O . GLU A 1 146 ? -19.190 2.444 6.737 1.00 84.69 146 GLU A O 1
ATOM 1068 N N . ILE A 1 147 ? -18.773 4.181 5.398 1.00 82.88 147 ILE A N 1
ATOM 1069 C CA . ILE A 1 147 ? -18.591 5.129 6.493 1.00 82.88 147 ILE A CA 1
ATOM 1070 C C . ILE A 1 147 ? -19.908 5.820 6.818 1.00 82.88 147 ILE A C 1
ATOM 1072 O O . ILE A 1 147 ? -20.397 6.684 6.090 1.00 82.88 147 ILE A O 1
ATOM 1076 N N . THR A 1 148 ? -20.435 5.512 8.001 1.00 78.94 148 THR A N 1
ATOM 1077 C CA . THR A 1 148 ? -21.580 6.227 8.563 1.00 78.94 148 THR A CA 1
ATOM 1078 C C . THR A 1 148 ? -21.099 7.415 9.395 1.00 78.94 148 THR A C 1
ATOM 1080 O O . THR A 1 148 ? -20.643 7.270 10.525 1.00 78.94 148 THR A O 1
ATOM 1083 N N . ILE A 1 149 ? -21.234 8.629 8.854 1.00 69.88 149 ILE A N 1
ATOM 1084 C CA . ILE A 1 149 ? -20.809 9.867 9.539 1.00 69.88 149 ILE A CA 1
ATOM 1085 C C . ILE A 1 149 ? -21.584 10.077 10.853 1.00 69.88 149 ILE A C 1
ATOM 1087 O O . ILE A 1 149 ? -21.044 10.617 11.813 1.00 69.88 149 ILE A O 1
ATOM 1091 N N . ALA A 1 150 ? -22.831 9.605 10.927 1.00 67.12 150 ALA A N 1
ATOM 1092 C CA . ALA A 1 150 ? -23.685 9.750 12.106 1.00 67.12 150 ALA A CA 1
ATOM 1093 C C . ALA A 1 150 ? -23.201 8.951 13.332 1.00 67.12 150 ALA A C 1
ATOM 1095 O O . ALA A 1 150 ? -23.517 9.320 14.459 1.00 67.12 150 ALA A O 1
ATOM 1096 N N . THR A 1 151 ? -22.433 7.876 13.130 1.00 66.00 151 THR A N 1
ATOM 1097 C CA . THR A 1 151 ? -21.885 7.048 14.218 1.00 66.00 151 THR A CA 1
ATOM 1098 C C . THR A 1 151 ? -20.488 7.492 14.647 1.00 66.00 151 THR A C 1
ATOM 1100 O O . THR A 1 151 ? -19.938 6.957 15.609 1.00 66.00 151 THR A O 1
ATOM 1103 N N . LEU A 1 152 ? -19.902 8.474 13.954 1.00 68.56 152 LEU A N 1
ATOM 1104 C CA . LEU A 1 152 ? -18.589 9.008 14.284 1.00 68.56 152 LEU A CA 1
ATOM 1105 C C . LEU A 1 152 ? -18.702 10.036 15.399 1.00 68.56 152 LEU A C 1
ATOM 1107 O O . LEU A 1 152 ? -19.248 11.125 15.221 1.00 68.56 152 LEU A O 1
ATOM 1111 N N . SER A 1 153 ? -18.133 9.708 16.556 1.00 77.25 153 SER A N 1
ATOM 1112 C CA . SER A 1 153 ? -17.979 10.688 17.620 1.00 77.25 153 SER A CA 1
ATOM 1113 C C . SER A 1 153 ? -17.046 11.815 17.137 1.00 77.25 153 SER A C 1
ATOM 1115 O O . SER A 1 153 ? -15.942 11.553 16.638 1.00 77.25 153 SER A O 1
ATOM 1117 N N . PRO A 1 154 ? -17.438 13.092 17.302 1.00 77.94 154 PRO A N 1
ATOM 1118 C CA . PRO A 1 154 ? -16.588 14.222 16.923 1.00 77.94 154 PRO A CA 1
ATOM 1119 C C . PRO A 1 154 ? -15.216 14.198 17.612 1.00 77.94 154 PRO A C 1
ATOM 1121 O O . PRO A 1 154 ? -14.222 14.652 17.048 1.00 77.94 154 PRO A O 1
ATOM 1124 N N . SER A 1 155 ? -15.147 13.624 18.817 1.00 79.31 155 SER A N 1
ATOM 1125 C CA . SER A 1 155 ? -13.906 13.435 19.568 1.00 79.31 155 SER A CA 1
ATOM 1126 C C . SER A 1 155 ? -12.949 12.448 18.894 1.00 79.31 155 SER A C 1
ATOM 1128 O O . SER A 1 155 ? -11.766 12.761 18.776 1.00 79.31 155 SER A O 1
ATOM 1130 N N . THR A 1 156 ? -13.430 11.299 18.405 1.00 77.88 156 THR A N 1
ATOM 1131 C CA . THR A 1 156 ? -12.582 10.306 17.721 1.00 77.88 156 THR A CA 1
ATOM 1132 C C . THR A 1 156 ? -12.068 10.845 16.390 1.00 77.88 156 THR A C 1
ATOM 1134 O O . THR A 1 156 ? -10.889 10.680 16.080 1.00 77.88 156 THR A O 1
ATOM 1137 N N . VAL A 1 157 ? -12.900 11.573 15.638 1.00 83.50 157 VAL A N 1
ATOM 1138 C CA . VAL A 1 157 ? -12.467 12.241 14.398 1.00 83.50 157 VAL A CA 1
ATOM 1139 C C . VAL A 1 157 ? -11.397 13.297 14.686 1.00 83.50 157 VAL A C 1
ATOM 1141 O O . VAL A 1 157 ? -10.381 13.347 13.992 1.00 83.50 157 VAL A O 1
ATOM 1144 N N . GLY A 1 158 ? -11.584 14.112 15.730 1.00 86.25 158 GLY A N 1
ATOM 1145 C CA . GLY A 1 158 ? -10.615 15.135 16.132 1.00 86.25 158 GLY A CA 1
ATOM 1146 C C . GLY A 1 158 ? -9.271 14.548 16.572 1.00 86.25 158 GLY A C 1
ATOM 1147 O O . GLY A 1 158 ? -8.221 14.997 16.109 1.00 86.25 158 GLY A O 1
ATOM 1148 N N . LEU A 1 159 ? -9.293 13.511 17.415 1.00 85.81 159 LEU A N 1
ATOM 1149 C CA . LEU A 1 159 ? -8.086 12.795 17.844 1.00 85.81 159 LEU A CA 1
ATOM 1150 C C . LEU A 1 159 ? -7.393 12.095 16.669 1.00 85.81 159 LEU A C 1
ATOM 1152 O O . LEU A 1 159 ? -6.169 12.156 16.554 1.00 85.81 159 LEU A O 1
ATOM 1156 N N . GLY A 1 160 ? -8.168 11.495 15.764 1.00 85.44 160 GLY A N 1
ATOM 1157 C CA . GLY A 1 160 ? -7.666 10.888 14.536 1.00 85.44 160 GLY A CA 1
ATOM 1158 C C . GLY A 1 160 ? -6.953 11.891 13.636 1.00 85.44 160 GLY A C 1
ATOM 1159 O O . GLY A 1 160 ? -5.822 11.656 13.211 1.00 85.44 160 GLY A O 1
ATOM 1160 N N . LEU A 1 161 ? -7.564 13.056 13.412 1.00 87.06 161 LEU A N 1
ATOM 1161 C CA . LEU A 1 161 ? -6.966 14.133 12.627 1.00 87.06 161 LEU A CA 1
ATOM 1162 C C . LEU A 1 161 ? -5.685 14.674 13.274 1.00 87.06 161 LEU A C 1
ATOM 1164 O O . LEU A 1 161 ? -4.702 14.926 12.573 1.00 87.06 161 LEU A O 1
ATOM 1168 N N . ALA A 1 162 ? -5.671 14.826 14.601 1.00 88.25 162 ALA A N 1
ATOM 1169 C CA . ALA A 1 162 ? -4.475 15.226 15.337 1.00 88.25 162 ALA A CA 1
ATOM 1170 C C . ALA A 1 162 ? -3.354 14.185 15.185 1.00 88.25 162 ALA A C 1
ATOM 1172 O O . ALA A 1 162 ? -2.218 14.548 14.880 1.00 88.25 162 ALA A O 1
ATOM 1173 N N . CYS A 1 163 ? -3.681 12.896 15.311 1.00 87.69 163 CYS A N 1
ATOM 1174 C CA . CYS A 1 163 ? -2.743 11.792 15.118 1.00 87.69 163 CYS A CA 1
ATOM 1175 C C . CYS A 1 163 ? -2.141 11.798 13.702 1.00 87.69 163 CYS A C 1
ATOM 1177 O O . CYS A 1 163 ? -0.917 11.791 13.552 1.00 87.69 163 CYS A O 1
ATOM 1179 N N . ILE A 1 164 ? -2.983 11.910 12.667 1.00 86.31 164 ILE A N 1
ATOM 1180 C CA . ILE A 1 164 ? -2.552 12.004 11.263 1.00 86.31 164 ILE A CA 1
ATOM 1181 C C . ILE A 1 164 ? -1.649 13.225 11.057 1.00 86.31 164 ILE A C 1
ATOM 1183 O O . ILE A 1 164 ? -0.602 13.115 10.422 1.00 86.31 164 ILE A O 1
ATOM 1187 N N . SER A 1 165 ? -2.016 14.377 11.623 1.00 85.81 165 SER A N 1
ATOM 1188 C CA . SER A 1 165 ? -1.250 15.621 11.489 1.00 85.81 165 SER A CA 1
ATOM 1189 C C . SER A 1 165 ? 0.137 15.510 12.124 1.00 85.81 165 SER A C 1
ATOM 1191 O O . SER A 1 165 ? 1.132 15.880 11.500 1.00 85.81 165 SER A O 1
ATOM 1193 N N . ILE A 1 166 ? 0.227 14.953 13.335 1.00 88.50 166 ILE A N 1
ATOM 1194 C CA . ILE A 1 166 ? 1.507 14.706 14.014 1.00 88.50 166 ILE A CA 1
ATOM 1195 C C . ILE A 1 166 ? 2.351 13.726 13.193 1.00 88.50 166 ILE A C 1
ATOM 1197 O O . ILE A 1 166 ? 3.520 14.005 12.921 1.00 88.50 166 ILE A O 1
ATOM 1201 N N . GLY A 1 167 ? 1.757 12.619 12.736 1.00 86.25 167 GLY A N 1
ATOM 1202 C CA . GLY A 1 167 ? 2.436 11.642 11.885 1.00 86.25 167 GLY A CA 1
ATOM 1203 C C . GLY A 1 167 ? 2.969 12.255 10.587 1.00 86.25 167 GLY A C 1
ATOM 1204 O O . GLY A 1 167 ? 4.097 11.969 10.184 1.00 86.25 167 GLY A O 1
ATOM 1205 N N . LEU A 1 168 ? 2.205 13.159 9.967 1.00 83.62 168 LEU A N 1
ATOM 1206 C CA . LEU A 1 168 ? 2.604 13.874 8.757 1.00 83.62 168 LEU A CA 1
ATOM 1207 C C . LEU A 1 168 ? 3.801 14.800 9.006 1.00 83.62 168 LEU A C 1
ATOM 1209 O O . LEU A 1 168 ? 4.742 14.819 8.211 1.00 83.62 168 LEU A O 1
ATOM 1213 N N . VAL A 1 169 ? 3.798 15.535 10.122 1.00 86.19 169 VAL A N 1
ATOM 1214 C CA . VAL A 1 169 ? 4.916 16.407 10.516 1.00 86.19 169 VAL A CA 1
ATOM 1215 C C . VAL A 1 169 ? 6.171 15.586 10.793 1.00 86.19 169 VAL A C 1
ATOM 1217 O O . VAL A 1 169 ? 7.239 15.911 10.272 1.00 86.19 169 VAL A O 1
ATOM 1220 N N . VAL A 1 170 ? 6.055 14.494 11.553 1.00 88.06 170 VAL A N 1
ATOM 1221 C CA . VAL A 1 170 ? 7.185 13.592 11.820 1.00 88.06 170 VAL A CA 1
ATOM 1222 C C . VAL A 1 170 ? 7.731 13.022 10.511 1.00 88.06 170 VAL A C 1
ATOM 1224 O O . VAL A 1 170 ? 8.939 13.075 10.286 1.00 88.06 170 VAL A O 1
ATOM 1227 N N . ARG A 1 171 ? 6.862 12.561 9.601 1.00 84.25 171 ARG A N 1
ATOM 1228 C CA . ARG A 1 171 ? 7.266 12.070 8.275 1.00 84.25 171 ARG A CA 1
ATOM 1229 C C . ARG A 1 171 ? 8.019 13.135 7.479 1.00 84.25 171 ARG A C 1
ATOM 1231 O O . ARG A 1 171 ? 9.062 12.826 6.902 1.00 84.25 171 ARG A O 1
ATOM 1238 N N . LEU A 1 172 ? 7.537 14.378 7.469 1.00 83.50 172 LEU A N 1
ATOM 1239 C CA . LEU A 1 172 ? 8.212 15.493 6.798 1.00 83.50 172 LEU A CA 1
ATOM 1240 C C . LEU A 1 172 ? 9.607 15.751 7.367 1.00 83.50 172 LEU A C 1
ATOM 1242 O O . LEU A 1 172 ? 10.559 15.885 6.595 1.00 83.50 172 LEU A O 1
ATOM 1246 N N . LEU A 1 173 ? 9.732 15.788 8.695 1.00 86.25 173 LEU A N 1
ATOM 1247 C CA . LEU A 1 173 ? 10.999 16.030 9.385 1.00 86.25 173 LEU A CA 1
ATOM 1248 C C . LEU A 1 173 ? 12.000 14.897 9.142 1.00 86.25 173 LEU A C 1
ATOM 1250 O O . LEU A 1 173 ? 13.132 15.161 8.738 1.00 86.25 173 LEU A O 1
ATOM 1254 N N . VAL A 1 174 ? 11.577 13.643 9.324 1.00 86.56 174 VAL A N 1
ATOM 1255 C CA . VAL A 1 174 ? 12.428 12.463 9.112 1.00 86.56 174 VAL A CA 1
ATOM 1256 C C . VAL A 1 174 ? 12.879 12.384 7.657 1.00 86.56 174 VAL A C 1
ATOM 1258 O O . VAL A 1 174 ? 14.071 12.237 7.399 1.00 86.56 174 VAL A O 1
ATOM 1261 N N . THR A 1 175 ? 11.970 12.571 6.697 1.00 82.50 175 THR A N 1
ATOM 1262 C CA . THR A 1 175 ? 12.333 12.589 5.272 1.00 82.50 175 THR A CA 1
ATOM 1263 C C . THR A 1 175 ? 13.342 13.688 4.981 1.00 82.50 175 THR A C 1
ATOM 1265 O O . THR A 1 175 ? 14.350 13.454 4.320 1.00 82.50 175 THR A O 1
ATOM 1268 N N . PHE A 1 176 ? 13.095 14.896 5.486 1.00 82.12 176 PHE A N 1
ATOM 1269 C CA . PHE A 1 176 ? 13.984 16.023 5.247 1.00 82.12 176 PHE A CA 1
ATOM 1270 C C . PHE A 1 176 ? 15.391 15.769 5.811 1.00 82.12 176 PHE A C 1
ATOM 1272 O O . PHE A 1 176 ? 16.377 16.073 5.137 1.00 82.12 176 PHE A O 1
ATOM 1279 N N . LEU A 1 177 ? 15.489 15.164 7.000 1.00 84.50 177 LEU A N 1
ATOM 1280 C CA . LEU A 1 177 ? 16.754 14.757 7.618 1.00 84.50 177 LEU A CA 1
ATOM 1281 C C . LEU A 1 177 ? 17.468 13.667 6.808 1.00 84.50 177 LEU A C 1
ATOM 1283 O O . LEU A 1 177 ? 18.656 13.803 6.529 1.00 84.50 177 LEU A O 1
ATOM 1287 N N . LEU A 1 178 ? 16.758 12.625 6.369 1.00 82.81 178 LEU A N 1
ATOM 1288 C CA . LEU A 1 178 ? 17.346 11.535 5.580 1.00 82.81 178 LEU A CA 1
ATOM 1289 C C . LEU A 1 178 ? 17.862 12.027 4.221 1.00 82.81 178 LEU A C 1
ATOM 1291 O O . LEU A 1 178 ? 18.979 11.703 3.819 1.00 82.81 178 LEU A O 1
ATOM 1295 N N . VAL A 1 179 ? 17.097 12.881 3.537 1.00 79.00 179 VAL A N 1
ATOM 1296 C CA . VAL A 1 179 ? 17.515 13.479 2.258 1.00 79.00 179 VAL A CA 1
ATOM 1297 C C . VAL A 1 179 ? 18.617 14.528 2.477 1.00 79.00 179 VAL A C 1
ATOM 1299 O O . VAL A 1 179 ? 19.375 14.829 1.550 1.00 79.00 179 VAL A O 1
ATOM 1302 N N . HIS A 1 180 ? 18.785 15.059 3.699 1.00 74.50 180 HIS A N 1
ATOM 1303 C CA . HIS A 1 180 ? 19.868 15.991 4.016 1.00 74.50 180 HIS A CA 1
ATOM 1304 C C . HIS A 1 180 ? 21.251 15.398 3.727 1.00 74.50 180 HIS A C 1
ATOM 1306 O O . HIS A 1 180 ? 22.089 16.093 3.147 1.00 74.50 180 HIS A O 1
ATOM 1312 N N . TYR A 1 181 ? 21.433 14.115 4.039 1.00 71.19 181 TYR A N 1
ATOM 1313 C CA . TYR A 1 181 ? 22.659 13.353 3.793 1.00 71.19 181 TYR A CA 1
ATOM 1314 C C . TYR A 1 181 ? 22.860 12.951 2.320 1.00 71.19 181 TYR A C 1
ATOM 1316 O O . TYR A 1 181 ? 23.959 12.565 1.937 1.00 71.19 181 TYR A O 1
ATOM 1324 N N . GLY A 1 182 ? 21.834 13.081 1.470 1.00 67.75 182 GLY A N 1
ATOM 1325 C CA . GLY A 1 182 ? 21.852 12.640 0.068 1.00 67.75 182 GLY A CA 1
ATOM 1326 C C . GLY A 1 182 ? 22.449 13.626 -0.946 1.00 67.75 182 GLY A C 1
ATOM 1327 O O . GLY A 1 182 ? 22.301 13.414 -2.144 1.00 67.75 182 GLY A O 1
ATOM 1328 N N . GLY A 1 183 ? 23.069 14.729 -0.507 1.00 70.12 183 GLY A N 1
ATOM 1329 C CA . GLY A 1 183 ? 23.730 15.694 -1.406 1.00 70.12 183 GLY A CA 1
ATOM 1330 C C . GLY A 1 183 ? 22.799 16.564 -2.272 1.00 70.12 183 GLY A C 1
ATOM 1331 O O . GLY A 1 183 ? 23.277 17.279 -3.148 1.00 70.12 183 GLY A O 1
ATOM 1332 N N . PHE A 1 184 ? 21.482 16.534 -2.037 1.00 72.94 184 PHE A N 1
ATOM 1333 C CA . PHE A 1 184 ? 20.491 17.322 -2.786 1.00 72.94 184 PHE A CA 1
ATOM 1334 C C . PHE A 1 184 ? 20.474 18.809 -2.398 1.00 72.94 184 PHE A C 1
ATOM 1336 O O . PHE A 1 184 ? 20.894 19.202 -1.303 1.00 72.94 184 PHE A O 1
ATOM 1343 N N . ASN A 1 185 ? 19.922 19.659 -3.265 1.00 78.56 185 ASN A N 1
ATOM 1344 C CA . ASN A 1 185 ? 19.736 21.074 -2.952 1.00 78.56 185 ASN A CA 1
ATOM 1345 C C . ASN A 1 185 ? 18.564 21.275 -1.968 1.00 78.56 185 ASN A C 1
ATOM 1347 O O . ASN A 1 185 ? 17.612 20.496 -1.964 1.00 78.56 185 ASN A O 1
ATOM 1351 N N . LEU A 1 186 ? 18.569 22.341 -1.155 1.00 75.44 186 LEU A N 1
ATOM 1352 C CA . LEU A 1 186 ? 17.519 22.600 -0.147 1.00 75.44 186 LEU A CA 1
ATOM 1353 C C . LEU A 1 186 ? 16.108 22.625 -0.765 1.00 75.44 186 LEU A C 1
ATOM 1355 O O . LEU A 1 186 ? 15.138 22.167 -0.164 1.00 75.44 186 LEU A O 1
ATOM 1359 N N . LYS A 1 187 ? 16.014 23.117 -2.005 1.00 75.38 187 LYS A N 1
ATOM 1360 C CA . LYS A 1 187 ? 14.770 23.167 -2.776 1.00 75.38 187 LYS A CA 1
ATOM 1361 C C . LYS A 1 187 ? 14.269 21.779 -3.191 1.00 75.38 187 LYS A C 1
ATOM 1363 O O . LYS A 1 187 ? 13.074 21.510 -3.125 1.00 75.38 187 LYS A O 1
ATOM 1368 N N . GLU A 1 188 ? 15.184 20.900 -3.584 1.00 73.19 188 GLU A N 1
ATOM 1369 C CA . GLU A 1 188 ? 14.883 19.521 -3.977 1.00 73.19 188 GLU A CA 1
ATOM 1370 C C . GLU A 1 188 ? 14.523 18.677 -2.754 1.00 73.19 188 GLU A C 1
ATOM 1372 O O . GLU A 1 188 ? 13.558 17.925 -2.812 1.00 73.19 188 GLU A O 1
ATOM 1377 N N . LYS A 1 189 ? 15.218 18.879 -1.625 1.00 79.75 189 LYS A N 1
ATOM 1378 C CA . LYS A 1 189 ? 14.895 18.259 -0.328 1.00 79.75 189 LYS A CA 1
ATOM 1379 C C . LYS A 1 189 ? 13.448 18.535 0.071 1.00 79.75 189 LYS A C 1
ATOM 1381 O O . LYS A 1 189 ? 12.696 17.606 0.338 1.00 79.75 189 LYS A O 1
ATOM 1386 N N . LEU A 1 190 ? 13.043 19.807 0.038 1.00 77.75 190 LEU A N 1
ATOM 1387 C CA . LEU A 1 190 ? 11.673 20.203 0.360 1.00 77.75 190 LEU A CA 1
ATOM 1388 C C . LEU A 1 190 ? 10.657 19.607 -0.626 1.00 77.75 190 LEU A C 1
ATOM 1390 O O . LEU A 1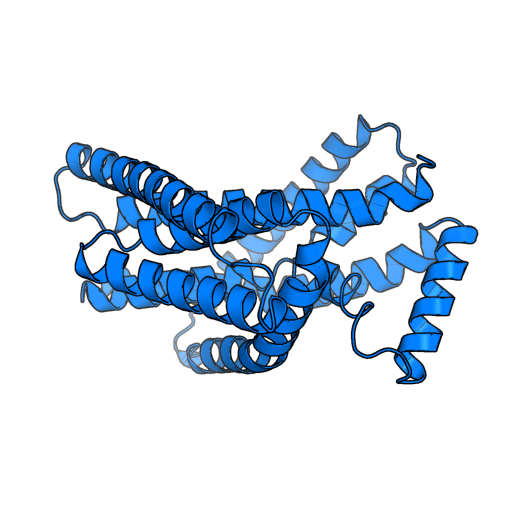 190 ? 9.591 19.160 -0.212 1.00 77.75 190 LEU A O 1
ATOM 1394 N N . PHE A 1 191 ? 10.986 19.575 -1.921 1.00 78.25 191 PHE A N 1
ATOM 1395 C CA . PHE A 1 191 ? 10.121 18.967 -2.931 1.00 78.25 191 PHE A CA 1
ATOM 1396 C C . PHE A 1 191 ? 9.935 17.461 -2.701 1.00 78.25 191 PHE A C 1
ATOM 1398 O O . PHE A 1 191 ? 8.801 16.996 -2.739 1.00 78.25 191 PHE A O 1
ATOM 1405 N N . ILE A 1 192 ? 11.011 16.721 -2.418 1.00 77.62 192 ILE A N 1
ATOM 1406 C CA . ILE A 1 192 ? 10.966 15.280 -2.127 1.00 77.62 192 ILE A CA 1
ATOM 1407 C C . ILE A 1 192 ? 10.114 15.017 -0.881 1.00 77.62 192 ILE A C 1
ATOM 1409 O O . ILE A 1 192 ? 9.215 14.182 -0.935 1.00 77.62 192 ILE A O 1
ATOM 1413 N N . SER A 1 193 ? 10.327 15.773 0.202 1.00 79.56 193 SER A N 1
ATOM 1414 C CA . SER A 1 193 ? 9.543 15.626 1.435 1.00 79.56 193 SER A CA 1
ATOM 1415 C C . SER A 1 193 ? 8.048 15.859 1.221 1.00 79.56 193 SER A C 1
ATOM 1417 O O . SER A 1 193 ? 7.234 15.109 1.747 1.00 79.56 193 SER A O 1
ATOM 1419 N N . VAL A 1 194 ? 7.674 16.872 0.435 1.00 77.19 194 VAL A N 1
ATOM 1420 C CA . VAL A 1 194 ? 6.264 17.182 0.144 1.00 77.19 194 VAL A CA 1
ATOM 1421 C C . VAL A 1 194 ? 5.648 16.180 -0.836 1.00 77.19 194 VAL A C 1
ATOM 1423 O O . VAL A 1 194 ? 4.482 15.819 -0.693 1.00 77.19 194 VAL A O 1
ATOM 1426 N N . ALA A 1 195 ? 6.417 15.714 -1.820 1.00 75.25 195 ALA A N 1
ATOM 1427 C CA . ALA A 1 195 ? 5.957 14.736 -2.801 1.00 75.25 195 ALA A CA 1
ATOM 1428 C C . ALA A 1 195 ? 5.730 13.341 -2.199 1.00 75.25 195 ALA A C 1
ATOM 1430 O O . ALA A 1 195 ? 5.005 12.557 -2.793 1.00 75.25 195 ALA A O 1
ATOM 1431 N N . TRP A 1 196 ? 6.312 13.044 -1.034 1.00 75.19 196 TRP A N 1
ATOM 1432 C CA . TRP A 1 196 ? 6.160 11.759 -0.342 1.00 75.19 196 TRP A CA 1
ATOM 1433 C C . TRP A 1 196 ? 5.016 11.735 0.693 1.00 75.19 196 TRP A C 1
ATOM 1435 O O . TRP A 1 196 ? 4.870 10.778 1.454 1.00 75.19 196 TRP A O 1
ATOM 1445 N N . LEU A 1 197 ? 4.214 12.805 0.763 1.00 70.62 197 LEU A N 1
ATOM 1446 C CA . LEU A 1 197 ? 3.064 12.905 1.668 1.00 70.62 197 LEU A CA 1
ATOM 1447 C C . LEU A 1 197 ? 1.804 12.141 1.232 1.00 70.62 197 LEU A C 1
ATOM 1449 O O . LEU A 1 197 ? 1.184 11.537 2.112 1.00 70.62 197 LEU A O 1
ATOM 1453 N N . PRO A 1 198 ? 1.360 12.214 -0.036 1.00 60.69 198 PRO A N 1
ATOM 1454 C CA . PRO A 1 198 ? 0.057 11.688 -0.415 1.00 60.69 198 PRO A CA 1
ATOM 1455 C C . PRO A 1 198 ? 0.112 10.165 -0.582 1.00 60.69 198 PRO A C 1
ATOM 1457 O O . PRO A 1 198 ? 0.562 9.686 -1.608 1.00 60.69 198 PRO A O 1
ATOM 1460 N N . LYS A 1 199 ? -0.389 9.428 0.416 1.00 66.25 199 LYS A N 1
ATOM 1461 C CA . LYS A 1 199 ? -0.598 7.971 0.383 1.00 66.25 199 LYS A CA 1
ATOM 1462 C C . LYS A 1 199 ? -2.086 7.696 0.524 1.00 66.25 199 LYS A C 1
ATOM 1464 O O . LYS A 1 199 ? -2.660 8.094 1.533 1.00 66.25 199 LYS A O 1
ATOM 1469 N N . ALA A 1 200 ? -2.707 7.020 -0.442 1.00 68.06 200 ALA A N 1
ATOM 1470 C CA . ALA A 1 200 ? -4.160 6.812 -0.417 1.00 68.06 200 ALA A CA 1
ATOM 1471 C C . ALA A 1 200 ? -4.593 5.352 -0.594 1.00 68.06 200 ALA A C 1
ATOM 1473 O O . ALA A 1 200 ? -5.462 4.856 0.122 1.00 68.06 200 ALA A O 1
ATOM 1474 N N . THR A 1 201 ? -3.986 4.649 -1.545 1.00 71.62 201 THR A N 1
ATOM 1475 C CA . THR A 1 201 ? -4.475 3.340 -2.004 1.00 71.62 201 THR A CA 1
ATOM 1476 C C . THR A 1 201 ? -4.237 2.229 -0.983 1.00 71.62 201 THR A C 1
ATOM 1478 O O . THR A 1 201 ? -5.160 1.479 -0.662 1.00 71.62 201 THR A O 1
ATOM 1481 N N . VAL A 1 202 ? -3.040 2.178 -0.394 1.00 79.00 202 VAL A N 1
ATOM 1482 C CA . VAL A 1 202 ? -2.695 1.206 0.655 1.00 79.00 202 VAL A CA 1
ATOM 1483 C C . VAL A 1 202 ? -3.568 1.392 1.896 1.00 79.00 202 VAL A C 1
ATOM 1485 O O . VAL A 1 202 ? -4.034 0.412 2.466 1.00 79.00 202 VAL A O 1
ATOM 1488 N N . GLN A 1 203 ? -3.863 2.637 2.281 1.00 80.88 203 GLN A N 1
ATOM 1489 C CA . GLN A 1 203 ? -4.726 2.928 3.431 1.00 80.88 203 GLN A CA 1
ATOM 1490 C C . GLN A 1 203 ? -6.156 2.431 3.205 1.00 80.88 203 GLN A C 1
ATOM 1492 O O . GLN A 1 203 ? -6.741 1.813 4.091 1.00 80.88 203 GLN A O 1
ATOM 1497 N N . ALA A 1 204 ? -6.690 2.651 2.004 1.00 80.94 204 ALA A N 1
ATOM 1498 C CA . ALA A 1 204 ? -8.029 2.223 1.624 1.00 80.94 204 ALA A CA 1
ATOM 1499 C C . ALA A 1 204 ? -8.169 0.686 1.646 1.00 80.94 204 ALA A C 1
ATOM 1501 O O . ALA A 1 204 ? -9.126 0.147 2.206 1.00 80.94 204 ALA A O 1
ATOM 1502 N N . ALA A 1 205 ? -7.180 -0.025 1.096 1.00 81.44 205 ALA A N 1
ATOM 1503 C CA . ALA A 1 205 ? -7.162 -1.488 1.075 1.00 81.44 205 ALA A CA 1
ATOM 1504 C C . ALA A 1 205 ? -6.962 -2.100 2.474 1.00 81.44 205 ALA A C 1
ATOM 1506 O O . ALA A 1 205 ? -7.619 -3.072 2.833 1.00 81.44 205 ALA A O 1
ATOM 1507 N N . ILE A 1 206 ? -6.068 -1.524 3.279 1.00 84.19 206 ILE A N 1
ATOM 1508 C CA . ILE A 1 206 ? -5.785 -1.999 4.637 1.00 84.19 206 ILE A CA 1
ATOM 1509 C C . ILE A 1 206 ? -6.978 -1.759 5.572 1.00 84.19 206 ILE A C 1
ATOM 1511 O O . ILE A 1 206 ? -7.348 -2.655 6.330 1.00 84.19 206 ILE A O 1
ATOM 1515 N N . GLY A 1 207 ? -7.597 -0.576 5.503 1.00 86.56 207 GLY A N 1
ATOM 1516 C CA . GLY A 1 207 ? -8.736 -0.226 6.352 1.00 86.56 207 GLY A CA 1
ATOM 1517 C C . GLY A 1 207 ? -9.953 -1.117 6.106 1.00 86.56 207 GLY A C 1
ATOM 1518 O O . GLY A 1 207 ? -10.551 -1.606 7.060 1.00 86.56 207 GLY A O 1
ATOM 1519 N N . SER A 1 208 ? -10.281 -1.376 4.835 1.00 86.31 208 SER A N 1
ATOM 1520 C CA . SER A 1 208 ? -11.375 -2.290 4.469 1.00 86.31 208 SER A CA 1
ATOM 1521 C C . SER A 1 208 ? -11.079 -3.725 4.906 1.00 86.31 208 SER A C 1
ATOM 1523 O O . SER A 1 208 ? -11.897 -4.332 5.590 1.00 86.31 208 SER A O 1
ATOM 1525 N N . LYS A 1 209 ? -9.863 -4.225 4.645 1.00 85.19 209 LYS A N 1
ATOM 1526 C CA . LYS A 1 209 ? -9.462 -5.577 5.060 1.00 85.19 209 LYS A CA 1
ATOM 1527 C C . LYS A 1 209 ? -9.510 -5.785 6.580 1.00 85.19 209 LYS A C 1
ATOM 1529 O O . LYS A 1 209 ? -9.881 -6.865 7.030 1.00 85.19 209 LYS A O 1
ATOM 1534 N N . ALA A 1 210 ? -9.126 -4.780 7.372 1.00 86.38 210 ALA A N 1
ATOM 1535 C CA . ALA A 1 210 ? -9.211 -4.853 8.832 1.00 86.38 210 ALA A CA 1
ATOM 1536 C C . ALA A 1 210 ? -10.662 -5.018 9.314 1.00 86.38 210 ALA A C 1
ATOM 1538 O O . ALA A 1 210 ? -10.923 -5.818 10.210 1.00 86.38 210 ALA A O 1
ATOM 1539 N N . LEU A 1 211 ? -11.593 -4.270 8.714 1.00 87.69 211 LEU A N 1
ATOM 1540 C CA . LEU A 1 211 ? -13.015 -4.352 9.036 1.00 87.69 211 LEU A CA 1
ATOM 1541 C C . LEU A 1 211 ? -13.626 -5.693 8.615 1.00 87.69 211 LEU A C 1
ATOM 1543 O O . LEU A 1 211 ? -14.391 -6.270 9.384 1.00 87.69 211 LEU A O 1
ATOM 1547 N N . ASP A 1 212 ? -13.281 -6.192 7.429 1.00 86.88 212 ASP A N 1
ATOM 1548 C CA . ASP A 1 212 ? -13.794 -7.474 6.937 1.00 86.88 212 ASP A CA 1
ATOM 1549 C C . ASP A 1 212 ? -13.384 -8.623 7.864 1.00 86.88 212 ASP A C 1
ATOM 1551 O O . ASP A 1 212 ? -14.239 -9.387 8.307 1.00 86.88 212 ASP A O 1
ATOM 1555 N N . LEU A 1 213 ? -12.109 -8.683 8.267 1.00 81.38 213 LEU A N 1
ATOM 1556 C CA . LEU A 1 213 ? -11.648 -9.724 9.189 1.00 81.38 213 LEU A CA 1
ATOM 1557 C C . LEU A 1 213 ? -12.276 -9.587 10.585 1.00 81.38 213 LEU A C 1
ATOM 1559 O O . LEU A 1 213 ? -12.630 -10.582 11.210 1.00 81.38 213 LEU A O 1
ATOM 1563 N N . ALA A 1 214 ? -12.482 -8.356 11.059 1.00 86.19 214 ALA A N 1
ATOM 1564 C CA . ALA A 1 214 ? -13.185 -8.117 12.315 1.00 86.19 214 ALA A CA 1
ATOM 1565 C C . ALA A 1 214 ? -14.634 -8.627 12.303 1.00 86.19 214 ALA A C 1
ATOM 1567 O O . ALA A 1 214 ? -15.125 -9.112 13.321 1.00 86.19 214 ALA A O 1
ATOM 1568 N N . ARG A 1 215 ? -15.317 -8.534 11.156 1.00 85.81 215 ARG A N 1
ATOM 1569 C CA . ARG A 1 215 ? -16.682 -9.050 10.976 1.00 85.81 215 ARG A CA 1
ATOM 1570 C C . ARG A 1 215 ? -16.733 -10.570 10.937 1.00 85.81 215 ARG A C 1
ATOM 1572 O O . ARG A 1 215 ? -17.695 -11.141 11.440 1.00 85.81 215 ARG A O 1
ATOM 1579 N N . GLU A 1 216 ? -15.723 -11.209 10.360 1.00 82.44 216 GLU A N 1
ATOM 1580 C CA . GLU A 1 216 ? -15.640 -12.670 10.268 1.00 82.44 216 GLU A CA 1
ATOM 1581 C C . GLU A 1 216 ? -15.478 -13.347 11.634 1.00 82.44 216 GLU A C 1
ATOM 1583 O O . GLU A 1 216 ? -16.061 -14.407 11.853 1.00 82.44 216 GLU A O 1
ATOM 1588 N N . GLU A 1 217 ? -14.759 -12.722 12.570 1.00 79.12 217 GLU A N 1
ATOM 1589 C CA . GLU A 1 217 ? -14.672 -13.203 13.959 1.00 79.12 217 GLU A CA 1
ATOM 1590 C C . GLU A 1 217 ? -15.988 -13.036 14.739 1.00 79.12 217 GLU A C 1
ATOM 1592 O O . GLU A 1 217 ? -16.241 -13.759 15.701 1.00 79.12 217 GLU A O 1
ATOM 1597 N N . GLY A 1 218 ? -16.838 -12.081 14.346 1.00 77.56 218 GLY A N 1
ATOM 1598 C CA . GLY A 1 218 ? -18.151 -11.856 14.960 1.00 77.56 218 GLY A CA 1
ATOM 1599 C C . GLY A 1 218 ? -18.140 -11.163 16.330 1.00 77.56 218 GLY A C 1
ATOM 1600 O O . GLY A 1 218 ? -19.193 -11.065 16.957 1.00 77.56 218 GLY A O 1
ATOM 1601 N N . ASP A 1 219 ? -16.995 -10.659 16.800 1.00 82.50 219 ASP A N 1
ATOM 1602 C CA . ASP A 1 219 ? -16.902 -9.876 18.041 1.00 82.50 219 ASP A CA 1
ATOM 1603 C C . ASP A 1 219 ? -17.250 -8.398 17.781 1.00 82.50 219 ASP A C 1
ATOM 1605 O O . ASP A 1 219 ? -16.561 -7.695 17.035 1.00 82.50 219 ASP A O 1
ATOM 1609 N N . GLU A 1 220 ? -18.304 -7.894 18.433 1.00 83.19 220 GLU A N 1
ATOM 1610 C CA . GLU A 1 220 ? -18.747 -6.497 18.311 1.00 83.19 220 GLU A CA 1
ATOM 1611 C C . GLU A 1 220 ? -17.642 -5.481 18.644 1.00 83.19 220 GLU A C 1
ATOM 1613 O O . GLU A 1 220 ? -17.589 -4.396 18.052 1.00 83.19 220 GLU A O 1
ATOM 1618 N N . THR A 1 221 ? -16.733 -5.819 19.563 1.00 84.00 221 THR A N 1
ATOM 1619 C CA . THR A 1 221 ? -15.619 -4.939 19.933 1.00 84.00 221 THR A CA 1
ATOM 1620 C C . THR A 1 221 ? -14.573 -4.849 18.824 1.00 84.00 221 THR A C 1
ATOM 1622 O O . THR A 1 221 ? -14.125 -3.746 18.496 1.00 84.00 221 THR A O 1
ATOM 1625 N N . LEU A 1 222 ? -14.246 -5.972 18.177 1.00 84.31 222 LEU A N 1
ATOM 1626 C CA . LEU A 1 222 ? -13.330 -6.005 17.037 1.00 84.31 222 LEU A CA 1
ATOM 1627 C C . LEU A 1 222 ? -13.929 -5.283 15.834 1.00 84.31 222 LEU A C 1
ATOM 1629 O O . LEU A 1 222 ? -13.223 -4.521 15.173 1.00 84.31 222 LEU A O 1
ATOM 1633 N N . ILE A 1 223 ? -15.230 -5.451 15.579 1.00 86.94 223 ILE A N 1
ATOM 1634 C CA . ILE A 1 223 ? -15.931 -4.744 14.497 1.00 86.94 223 ILE A CA 1
ATOM 1635 C C . ILE A 1 223 ? -15.859 -3.231 14.718 1.00 86.94 223 ILE A C 1
ATOM 1637 O O . ILE A 1 223 ? -15.585 -2.478 13.779 1.00 86.94 223 ILE A O 1
ATOM 1641 N N . LYS A 1 224 ? -16.037 -2.775 15.963 1.00 86.69 224 LYS A N 1
ATOM 1642 C CA . LYS A 1 224 ? -15.889 -1.358 16.307 1.00 86.69 224 LYS A CA 1
ATOM 1643 C C . LYS A 1 224 ? -14.469 -0.853 16.037 1.00 86.69 224 LYS A C 1
ATOM 1645 O O . LYS A 1 224 ? -14.320 0.203 15.424 1.00 86.69 224 LYS A O 1
ATOM 1650 N N . PHE A 1 225 ? -13.436 -1.605 16.418 1.00 86.56 225 PHE A N 1
ATOM 1651 C CA . PHE A 1 225 ? -12.052 -1.237 16.099 1.00 86.56 225 PHE A CA 1
ATOM 1652 C C . PHE A 1 225 ? -11.776 -1.244 14.592 1.00 86.56 225 PHE A C 1
ATOM 1654 O O . PHE A 1 225 ? -11.129 -0.328 14.090 1.00 86.56 225 PHE A O 1
ATOM 1661 N N . GLY A 1 226 ? -12.312 -2.213 13.848 1.00 87.62 226 GLY A N 1
ATOM 1662 C CA . GLY A 1 226 ? -12.231 -2.252 12.387 1.00 87.62 226 GLY A CA 1
ATOM 1663 C C . GLY A 1 226 ? -12.846 -1.009 11.737 1.00 87.62 226 GLY A C 1
ATOM 1664 O O . GLY A 1 226 ? -12.236 -0.410 10.850 1.00 87.62 226 GLY A O 1
ATOM 1665 N N . LEU A 1 227 ? -14.007 -0.559 12.227 1.00 87.81 227 LEU A N 1
ATOM 1666 C CA . LEU A 1 227 ? -14.659 0.676 11.772 1.00 87.81 227 LEU A CA 1
ATOM 1667 C C . LEU A 1 227 ? -13.838 1.925 12.115 1.00 87.81 227 LEU A C 1
ATOM 1669 O O . LEU A 1 227 ? -13.748 2.843 11.296 1.00 87.81 227 LEU A O 1
ATOM 1673 N N . GLU A 1 228 ? -13.215 1.971 13.293 1.00 86.88 228 GLU A N 1
ATOM 1674 C CA . GLU A 1 228 ? -12.314 3.065 13.677 1.00 86.88 228 GLU A CA 1
ATOM 1675 C C . GLU A 1 228 ? -11.077 3.113 12.767 1.00 86.88 228 GLU A C 1
ATOM 1677 O O . GLU A 1 228 ? -10.737 4.183 12.256 1.00 86.88 228 GLU A O 1
ATOM 1682 N N . VAL A 1 229 ? -10.451 1.966 12.480 1.00 87.69 229 VAL A N 1
ATOM 1683 C CA . VAL A 1 229 ? -9.313 1.864 11.549 1.00 87.69 229 VAL A CA 1
ATOM 1684 C C . VAL A 1 229 ? -9.715 2.298 10.136 1.00 87.69 229 VAL A C 1
ATOM 1686 O O . VAL A 1 229 ? -9.005 3.101 9.523 1.00 87.69 229 VAL A O 1
ATOM 1689 N N . LEU A 1 230 ? -10.863 1.834 9.629 1.00 89.31 230 LEU A N 1
ATOM 1690 C CA . LEU A 1 230 ? -11.399 2.244 8.326 1.00 89.31 230 LEU A CA 1
ATOM 1691 C C . LEU A 1 230 ? -11.649 3.758 8.271 1.00 89.31 230 LEU A C 1
ATOM 1693 O O . LEU A 1 230 ? -11.267 4.427 7.308 1.00 89.31 230 LEU A O 1
ATOM 1697 N N . THR A 1 231 ? -12.241 4.317 9.325 1.00 87.81 231 THR A N 1
ATOM 1698 C CA . THR A 1 231 ? -12.510 5.756 9.426 1.00 87.81 231 THR A CA 1
ATOM 1699 C C . THR A 1 231 ? -11.216 6.561 9.413 1.00 87.81 231 THR A C 1
ATOM 1701 O O . THR A 1 231 ? -11.108 7.542 8.676 1.00 87.81 231 THR A O 1
ATOM 1704 N N . LEU A 1 232 ? -10.217 6.159 10.204 1.00 87.56 232 LEU A N 1
ATOM 1705 C CA . LEU A 1 232 ? -8.914 6.823 10.239 1.00 87.56 232 LEU A CA 1
ATOM 1706 C C . LEU A 1 232 ? -8.208 6.753 8.883 1.00 87.56 232 LEU A C 1
ATOM 1708 O O . LEU A 1 232 ? -7.625 7.751 8.458 1.00 87.56 232 LEU A O 1
ATOM 1712 N N . ALA A 1 233 ? -8.302 5.621 8.181 1.00 88.06 233 ALA A N 1
ATOM 1713 C CA . ALA A 1 233 ? -7.775 5.481 6.828 1.00 88.06 233 ALA A CA 1
ATOM 1714 C C . ALA A 1 233 ? -8.431 6.480 5.863 1.00 88.06 233 ALA A C 1
ATOM 1716 O O . ALA A 1 233 ? -7.732 7.173 5.126 1.00 88.06 233 ALA A O 1
ATOM 1717 N N . VAL A 1 234 ? -9.756 6.637 5.906 1.00 87.06 234 VAL A N 1
ATOM 1718 C CA . VAL A 1 234 ? -10.453 7.605 5.044 1.00 87.06 234 VAL A CA 1
ATOM 1719 C C . VAL A 1 234 ? -10.174 9.049 5.431 1.00 87.06 234 VAL A C 1
ATOM 1721 O O . VAL A 1 234 ? -9.940 9.870 4.546 1.00 87.06 234 VAL A O 1
ATOM 1724 N N . LEU A 1 235 ? -10.119 9.375 6.722 1.00 87.19 235 LEU A N 1
ATOM 1725 C CA . LEU A 1 235 ? -9.696 10.703 7.174 1.00 87.19 235 LEU A CA 1
ATOM 1726 C C . LEU A 1 235 ? -8.276 11.023 6.697 1.00 87.19 235 LEU A C 1
ATOM 1728 O O . LEU A 1 235 ? -8.016 12.142 6.249 1.00 87.19 235 LEU A O 1
ATOM 1732 N N . ALA A 1 236 ? -7.367 10.048 6.734 1.00 86.19 236 ALA A N 1
ATOM 1733 C CA . ALA A 1 236 ? -6.017 10.206 6.210 1.00 86.19 236 ALA A CA 1
ATOM 1734 C C . ALA A 1 236 ? -6.027 10.445 4.694 1.00 86.19 236 ALA A C 1
ATOM 1736 O O . ALA A 1 236 ? -5.389 11.392 4.240 1.00 86.19 236 ALA A O 1
ATOM 1737 N N . ILE A 1 237 ? -6.808 9.697 3.912 1.00 86.38 237 ILE A N 1
ATOM 1738 C CA . ILE A 1 237 ? -6.940 9.909 2.459 1.00 86.38 237 ILE A CA 1
ATOM 1739 C C . ILE A 1 237 ? -7.507 11.304 2.150 1.00 86.38 237 ILE A C 1
ATOM 1741 O O . ILE A 1 237 ? -6.923 12.058 1.368 1.00 86.38 237 ILE A O 1
ATOM 1745 N N . LEU A 1 238 ? -8.621 11.672 2.790 1.00 84.75 238 LEU A N 1
ATOM 1746 C CA . LEU A 1 238 ? -9.323 12.939 2.559 1.00 84.75 238 LEU A CA 1
ATOM 1747 C C . LEU A 1 238 ? -8.481 14.161 2.932 1.00 84.75 238 LEU A C 1
ATOM 1749 O O . LEU A 1 238 ? -8.650 15.223 2.339 1.00 84.75 238 LEU A O 1
ATOM 1753 N N . THR A 1 239 ? -7.578 14.027 3.900 1.00 84.06 239 THR A N 1
ATOM 1754 C CA . THR A 1 239 ? -6.706 15.125 4.338 1.00 84.06 239 THR A CA 1
ATOM 1755 C C . THR A 1 239 ? -5.404 15.166 3.547 1.00 84.06 239 THR A C 1
ATOM 1757 O O . THR A 1 239 ? -5.005 16.226 3.063 1.00 84.06 239 THR A O 1
ATOM 1760 N N . THR A 1 240 ? -4.744 14.023 3.359 1.00 83.19 240 THR A N 1
ATOM 1761 C CA . THR A 1 240 ? -3.422 13.960 2.723 1.00 83.19 240 THR A CA 1
ATOM 1762 C C . THR A 1 240 ? -3.478 14.144 1.211 1.00 83.19 240 THR A C 1
ATOM 1764 O O . THR A 1 240 ? -2.570 14.775 0.668 1.00 83.19 240 THR A O 1
ATOM 1767 N N . ALA A 1 241 ? -4.529 13.686 0.518 1.00 82.31 241 ALA A N 1
ATOM 1768 C CA . ALA A 1 241 ? -4.611 13.822 -0.937 1.00 82.31 241 ALA A CA 1
ATOM 1769 C C . ALA A 1 241 ? -4.713 15.295 -1.397 1.00 82.31 241 ALA A C 1
ATOM 1771 O O . ALA A 1 241 ? -3.917 15.700 -2.252 1.00 82.31 241 ALA A O 1
ATOM 1772 N N . PRO A 1 242 ? -5.582 16.155 -0.819 1.00 82.25 242 PRO A N 1
ATOM 1773 C CA . PRO A 1 242 ? -5.600 17.581 -1.148 1.00 82.25 242 PRO A CA 1
ATOM 1774 C C . PRO A 1 242 ? -4.309 18.302 -0.751 1.00 82.25 242 PRO A C 1
ATOM 1776 O O . PRO A 1 242 ? -3.776 19.081 -1.544 1.00 82.25 242 PRO A O 1
ATOM 1779 N N . ILE A 1 243 ? -3.773 18.028 0.447 1.00 81.00 243 ILE A N 1
ATOM 1780 C CA . ILE A 1 243 ? -2.521 18.638 0.929 1.00 81.00 243 ILE A CA 1
ATOM 1781 C C . ILE A 1 243 ? -1.356 18.267 0.007 1.00 81.00 243 ILE A C 1
ATOM 1783 O O . ILE A 1 243 ? -0.575 19.134 -0.384 1.00 81.00 243 ILE A O 1
ATOM 1787 N N . GLY A 1 244 ? -1.266 17.000 -0.390 1.00 78.00 244 GLY A N 1
ATOM 1788 C CA . GLY A 1 244 ? -0.262 16.489 -1.312 1.00 78.00 244 GLY A CA 1
ATOM 1789 C C . GLY A 1 244 ? -0.389 17.084 -2.715 1.00 78.00 244 GLY A C 1
ATOM 1790 O O . GLY A 1 244 ? 0.602 17.549 -3.280 1.00 78.00 244 GLY A O 1
ATOM 1791 N N . ALA A 1 245 ? -1.608 17.168 -3.257 1.00 77.12 245 ALA A N 1
ATOM 1792 C CA . ALA A 1 245 ? -1.869 17.787 -4.558 1.00 77.12 245 ALA A CA 1
ATOM 1793 C C . ALA A 1 245 ? -1.497 19.277 -4.582 1.00 77.12 245 ALA A C 1
ATOM 1795 O O . ALA A 1 245 ? -0.842 19.740 -5.524 1.00 77.12 245 ALA A O 1
ATOM 1796 N N . LEU A 1 246 ? -1.859 20.022 -3.533 1.00 77.44 246 LEU A N 1
ATOM 1797 C CA . LEU A 1 246 ? -1.462 21.421 -3.364 1.00 77.44 246 LEU A CA 1
ATOM 1798 C C . LEU A 1 246 ? 0.053 21.550 -3.193 1.00 77.44 246 LEU A C 1
ATOM 1800 O O . LEU A 1 246 ? 0.679 22.388 -3.848 1.00 77.44 246 LEU A O 1
ATOM 1804 N N . GLY A 1 247 ? 0.643 20.687 -2.369 1.00 76.00 247 GLY A N 1
ATOM 1805 C CA . GLY A 1 247 ? 2.074 20.609 -2.124 1.00 76.00 247 GLY A CA 1
ATOM 1806 C C . GLY A 1 247 ? 2.853 20.428 -3.420 1.00 76.00 247 GLY A C 1
ATOM 1807 O O . GLY A 1 247 ? 3.626 21.305 -3.792 1.00 76.00 247 GLY A O 1
ATOM 1808 N N . ILE A 1 248 ? 2.590 19.359 -4.170 1.00 74.69 248 ILE A N 1
ATOM 1809 C CA . ILE A 1 248 ? 3.246 19.067 -5.454 1.00 74.69 248 ILE A CA 1
ATOM 1810 C C . ILE A 1 248 ? 2.967 20.177 -6.480 1.00 74.69 248 ILE A C 1
ATOM 1812 O O . ILE A 1 248 ? 3.873 20.605 -7.206 1.00 74.69 248 ILE A O 1
ATOM 1816 N N . GLY A 1 249 ? 1.729 20.679 -6.533 1.00 71.19 249 GLY A N 1
ATOM 1817 C CA . GLY A 1 249 ? 1.301 21.711 -7.477 1.00 71.19 249 GLY A CA 1
ATOM 1818 C C . GLY A 1 249 ? 2.010 23.056 -7.295 1.00 71.19 249 GLY A C 1
ATOM 1819 O O . GLY A 1 249 ? 2.380 23.689 -8.289 1.00 71.19 249 GLY A O 1
ATOM 1820 N N . LEU A 1 250 ? 2.234 23.478 -6.047 1.00 73.94 250 LEU A N 1
ATOM 1821 C CA . LEU A 1 250 ? 2.918 24.729 -5.698 1.00 73.94 250 LEU A CA 1
ATOM 1822 C C . LEU A 1 250 ? 4.443 24.561 -5.655 1.00 73.94 250 LEU A C 1
ATOM 1824 O O . LEU A 1 250 ? 5.180 25.448 -6.103 1.00 73.94 250 LEU A O 1
ATOM 1828 N N . ALA A 1 251 ? 4.915 23.423 -5.143 1.00 70.06 251 ALA A N 1
ATOM 1829 C CA . ALA A 1 251 ? 6.328 23.108 -4.975 1.00 70.06 251 ALA A CA 1
ATOM 1830 C C . ALA A 1 251 ? 7.015 22.832 -6.320 1.00 70.06 251 ALA A C 1
ATOM 1832 O O . ALA A 1 251 ? 8.086 23.376 -6.584 1.00 70.06 251 ALA A O 1
ATOM 1833 N N . GLY A 1 252 ? 6.387 22.062 -7.214 1.00 66.94 252 GLY A N 1
ATOM 1834 C CA . GLY A 1 252 ? 6.990 21.638 -8.482 1.00 66.94 252 GLY A CA 1
ATOM 1835 C C . GLY A 1 252 ? 7.494 22.803 -9.350 1.00 66.94 252 GLY A C 1
ATOM 1836 O O . GLY A 1 252 ? 8.682 22.863 -9.668 1.00 66.94 252 GLY A O 1
ATOM 1837 N N . PRO A 1 253 ? 6.655 23.797 -9.699 1.00 62.66 253 PRO A N 1
ATOM 1838 C CA . PRO A 1 253 ? 7.078 24.939 -10.512 1.00 62.66 253 PRO A CA 1
ATOM 1839 C C . PRO A 1 253 ? 8.064 25.888 -9.816 1.00 62.66 253 PRO A C 1
ATOM 1841 O O . PRO A 1 253 ? 8.718 26.680 -10.497 1.00 62.66 253 PRO A O 1
ATOM 1844 N N . ARG A 1 254 ? 8.166 25.879 -8.484 1.00 64.69 254 ARG A N 1
ATOM 1845 C CA . ARG A 1 254 ? 9.037 26.804 -7.737 1.00 64.69 254 ARG A CA 1
ATOM 1846 C C . ARG A 1 254 ? 10.384 26.186 -7.367 1.00 64.69 254 ARG A C 1
ATOM 1848 O O . ARG A 1 254 ? 11.373 26.914 -7.296 1.00 64.69 254 ARG A O 1
ATOM 1855 N N . LEU A 1 255 ? 10.425 24.870 -7.169 1.00 62.69 255 LEU A N 1
ATOM 1856 C CA . LEU A 1 255 ? 11.573 24.157 -6.608 1.00 62.69 255 LEU A CA 1
ATOM 1857 C C . LEU A 1 255 ? 12.312 23.287 -7.639 1.00 62.69 255 LEU A C 1
ATOM 1859 O O . LEU A 1 255 ? 13.482 22.993 -7.416 1.00 62.69 255 LEU A O 1
ATOM 1863 N N . LEU A 1 256 ? 11.697 22.947 -8.785 1.00 61.41 256 LEU A N 1
ATOM 1864 C CA . LEU A 1 256 ? 12.350 22.177 -9.855 1.00 61.41 256 LEU A CA 1
ATOM 1865 C C . LEU A 1 256 ? 13.088 23.070 -10.875 1.00 61.41 256 LEU A C 1
ATOM 1867 O O . LEU A 1 256 ? 12.591 24.116 -11.315 1.00 61.41 256 LEU A O 1
ATOM 1871 N N . SER A 1 257 ? 14.270 22.610 -11.295 1.00 53.31 257 SER A N 1
ATOM 1872 C CA . SER A 1 257 ? 15.179 23.223 -12.276 1.00 53.31 257 SER A CA 1
ATOM 1873 C C . SER A 1 257 ? 14.514 23.518 -13.636 1.00 53.31 257 SER A C 1
ATOM 1875 O O . SER A 1 257 ? 13.587 22.828 -14.071 1.00 53.31 257 SER A O 1
ATOM 1877 N N . ARG A 1 258 ? 15.020 24.523 -14.373 1.00 46.41 258 ARG A N 1
ATOM 1878 C CA . ARG A 1 258 ? 14.440 25.036 -15.642 1.00 46.41 258 ARG A CA 1
ATOM 1879 C C . ARG A 1 258 ? 14.274 23.969 -16.746 1.00 46.41 258 ARG A C 1
ATOM 1881 O O . ARG A 1 258 ? 13.377 24.111 -17.571 1.00 46.41 258 ARG A O 1
ATOM 1888 N N . GLN A 1 259 ? 15.070 22.894 -16.739 1.00 46.09 259 GLN A N 1
ATOM 1889 C CA . GLN A 1 259 ? 14.944 21.769 -17.683 1.00 46.09 259 GLN A CA 1
ATOM 1890 C C . GLN A 1 259 ? 13.833 20.767 -17.301 1.00 46.09 259 GLN A C 1
ATOM 1892 O O . GLN A 1 259 ? 13.080 20.337 -18.176 1.00 46.09 259 GLN A O 1
ATOM 1897 N N . VAL A 1 260 ? 13.631 20.487 -16.005 1.00 48.47 260 VAL A N 1
ATOM 1898 C CA . VAL A 1 260 ? 12.514 19.654 -15.503 1.00 48.47 260 VAL A CA 1
ATOM 1899 C C . VAL A 1 260 ? 11.169 20.350 -15.750 1.00 48.47 260 VAL A C 1
ATOM 1901 O O . VAL A 1 260 ? 10.191 19.712 -16.143 1.00 48.47 260 VAL A O 1
ATOM 1904 N N . LYS A 1 261 ? 11.130 21.689 -15.660 1.00 46.09 261 LYS A N 1
ATOM 1905 C CA . LYS A 1 261 ? 9.968 22.502 -16.075 1.00 46.09 261 LYS A CA 1
ATOM 1906 C C . LYS A 1 261 ? 9.562 22.290 -17.536 1.00 46.09 261 LYS A C 1
ATOM 1908 O O . LYS A 1 261 ? 8.369 22.368 -17.840 1.00 46.09 261 LYS A O 1
ATOM 1913 N N . GLY A 1 262 ? 10.523 22.031 -18.427 1.00 42.81 262 GLY A N 1
ATOM 1914 C CA . GLY A 1 262 ? 10.285 21.755 -19.845 1.00 42.81 262 GLY A CA 1
ATOM 1915 C C . GLY A 1 262 ? 9.591 20.411 -20.062 1.00 42.81 262 GLY A C 1
ATOM 1916 O O . GLY A 1 262 ? 8.568 20.355 -20.743 1.00 42.81 262 GLY A O 1
ATOM 1917 N N . GLN A 1 263 ? 10.077 19.349 -19.413 1.00 45.03 263 GLN A N 1
ATOM 1918 C CA . GLN A 1 263 ? 9.443 18.024 -19.446 1.00 45.03 263 GLN A CA 1
ATOM 1919 C C . GLN A 1 263 ? 8.063 18.027 -18.761 1.00 45.03 263 GLN A C 1
ATOM 1921 O O . GLN A 1 263 ? 7.105 17.478 -19.307 1.00 45.03 263 GLN A O 1
ATOM 1926 N N . TRP A 1 264 ? 7.922 18.732 -17.634 1.00 47.47 264 TRP A N 1
ATOM 1927 C CA . TRP A 1 264 ? 6.653 18.914 -16.920 1.00 47.47 264 TRP A CA 1
ATOM 1928 C C . TRP A 1 264 ? 5.611 19.690 -17.734 1.00 47.47 264 TRP A C 1
ATOM 1930 O O . TRP A 1 264 ? 4.459 19.269 -17.840 1.00 47.47 264 TRP A O 1
ATOM 1940 N N . SER A 1 265 ? 6.007 20.800 -18.370 1.00 43.44 265 SER A N 1
ATOM 1941 C CA . SER A 1 265 ? 5.115 21.593 -19.233 1.00 43.44 265 SER A CA 1
ATOM 1942 C C . SER A 1 265 ? 4.723 20.838 -20.503 1.00 43.44 265 SER A C 1
ATOM 1944 O O . SER A 1 265 ? 3.580 20.948 -20.951 1.00 43.44 265 SER A O 1
ATOM 1946 N N . ARG A 1 266 ? 5.635 20.030 -21.064 1.00 40.00 266 ARG A N 1
ATOM 1947 C CA . ARG A 1 266 ? 5.346 19.142 -22.200 1.00 40.00 266 ARG A CA 1
ATOM 1948 C C . ARG A 1 266 ? 4.371 18.033 -21.793 1.00 40.00 266 ARG A C 1
ATOM 1950 O O . ARG A 1 266 ? 3.424 17.782 -22.530 1.00 40.00 266 ARG A O 1
ATOM 1957 N N . SER A 1 267 ? 4.523 17.446 -20.603 1.00 41.50 267 SER A N 1
ATOM 1958 C CA . SER A 1 267 ? 3.556 16.488 -20.043 1.00 41.50 267 SER A CA 1
ATOM 1959 C C . SER A 1 267 ? 2.189 17.130 -19.760 1.00 41.50 267 SER A C 1
ATOM 1961 O O . SER A 1 267 ? 1.186 16.579 -20.199 1.00 41.50 267 SER A O 1
ATOM 1963 N N . LYS A 1 268 ? 2.113 18.333 -19.165 1.00 42.97 268 LYS A N 1
ATOM 1964 C CA . LYS A 1 268 ? 0.835 19.064 -18.989 1.00 42.97 268 LYS A CA 1
ATOM 1965 C C . LYS A 1 268 ? 0.130 19.375 -20.317 1.00 42.97 268 LYS A C 1
ATOM 1967 O O . LYS A 1 268 ? -1.092 19.259 -20.393 1.00 42.97 268 LYS A O 1
ATOM 1972 N N . LYS A 1 269 ? 0.872 19.765 -21.365 1.00 39.25 269 LYS A N 1
ATOM 1973 C CA . LYS A 1 269 ? 0.306 20.021 -22.707 1.00 39.25 269 LYS A CA 1
ATOM 1974 C C . LYS A 1 269 ? -0.198 18.748 -23.390 1.00 39.25 269 LYS A C 1
ATOM 1976 O O . LYS A 1 269 ? -1.228 18.794 -24.049 1.00 39.25 269 LYS A O 1
ATOM 1981 N N . LEU A 1 270 ? 0.505 17.629 -23.230 1.00 39.16 270 LEU A N 1
ATOM 1982 C CA . LEU A 1 270 ? 0.110 16.348 -23.822 1.00 39.16 270 LEU A CA 1
ATOM 1983 C C . LEU A 1 270 ? -1.121 15.745 -23.127 1.00 39.16 270 LEU A C 1
ATOM 1985 O O . LEU A 1 270 ? -2.004 15.250 -23.821 1.00 39.16 270 LEU A O 1
ATOM 1989 N N . VAL A 1 271 ? -1.228 15.881 -21.798 1.00 41.09 271 VAL A N 1
ATOM 1990 C CA . VAL A 1 271 ? -2.413 15.484 -21.010 1.00 41.09 271 VAL A CA 1
ATOM 1991 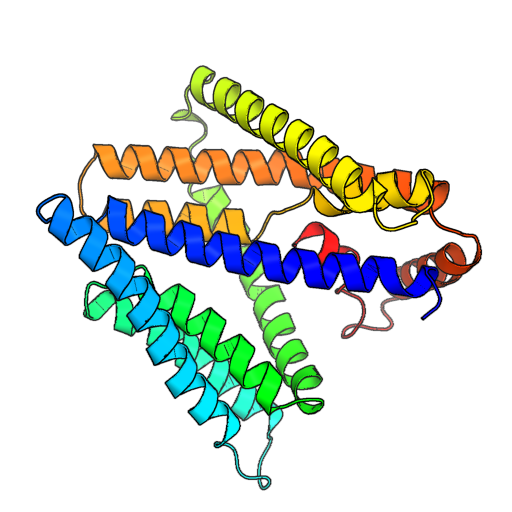C C . VAL A 1 271 ? -3.650 16.287 -21.421 1.00 41.09 271 VAL A C 1
ATOM 1993 O O . VAL A 1 271 ? -4.702 15.713 -21.668 1.00 41.09 271 VAL A O 1
ATOM 1996 N N . ARG A 1 272 ? -3.517 17.609 -21.603 1.00 40.38 272 ARG A N 1
ATOM 1997 C CA . ARG A 1 272 ? -4.613 18.457 -22.110 1.00 40.38 272 ARG A CA 1
ATOM 1998 C C . ARG A 1 272 ? -5.011 18.169 -23.563 1.00 40.38 272 ARG A C 1
ATOM 2000 O O . ARG A 1 272 ? -6.079 18.597 -23.975 1.00 40.38 272 ARG A O 1
ATOM 2007 N N . SER A 1 273 ? -4.166 17.492 -24.343 1.00 39.72 273 SER A N 1
ATOM 2008 C CA . SER A 1 273 ? -4.407 17.225 -25.767 1.00 39.72 273 SER A CA 1
ATOM 2009 C C . SER A 1 273 ? -4.921 15.805 -26.053 1.00 39.72 273 SER A C 1
ATOM 2011 O O . SER A 1 273 ? -5.019 15.459 -27.230 1.00 39.72 273 SER A O 1
ATOM 2013 N N . GLY A 1 274 ? -5.194 14.979 -25.032 1.00 40.00 274 GLY A N 1
ATOM 2014 C CA . GLY A 1 274 ? -5.805 13.646 -25.185 1.00 40.00 274 GLY A CA 1
ATOM 2015 C C . GLY A 1 274 ? -5.008 12.628 -26.016 1.00 40.00 274 GLY A C 1
ATOM 2016 O O . GLY A 1 274 ? -5.548 11.601 -26.405 1.00 40.00 274 GLY A O 1
ATOM 2017 N N . ARG A 1 275 ? -3.733 12.902 -26.335 1.00 33.09 275 ARG A N 1
ATOM 2018 C CA . ARG A 1 275 ? -2.996 12.197 -27.404 1.00 33.09 275 ARG A CA 1
ATOM 2019 C C . ARG A 1 275 ? -2.106 11.032 -26.956 1.00 33.09 275 ARG A C 1
ATOM 2021 O O . ARG A 1 275 ? -1.445 10.440 -27.800 1.00 33.09 275 ARG A O 1
ATOM 2028 N N . ILE A 1 276 ? -2.058 10.693 -25.665 1.00 33.09 276 ILE A N 1
ATOM 2029 C CA . ILE A 1 276 ? -1.316 9.523 -25.158 1.00 33.09 276 ILE A CA 1
ATOM 2030 C C . ILE A 1 276 ? -2.089 8.925 -23.978 1.00 33.09 276 ILE A C 1
ATOM 2032 O O . ILE A 1 276 ? -2.010 9.451 -22.872 1.00 33.09 276 ILE A O 1
ATOM 2036 N N . VAL A 1 277 ? -2.812 7.829 -24.215 1.00 34.84 277 VAL A N 1
ATOM 2037 C CA . VAL A 1 277 ? -3.649 7.150 -23.206 1.00 34.84 277 VAL A CA 1
ATOM 2038 C C . VAL A 1 277 ? -2.867 6.144 -22.338 1.00 34.84 277 VAL A C 1
ATOM 2040 O O . VAL A 1 277 ? -3.370 5.738 -21.308 1.00 34.84 277 VAL A O 1
ATOM 2043 N N . LEU A 1 278 ? -1.619 5.764 -22.653 1.00 31.86 278 LEU A N 1
ATOM 2044 C CA . LEU A 1 278 ? -1.056 4.521 -22.072 1.00 31.86 278 LEU A CA 1
ATOM 2045 C C . LEU A 1 278 ? 0.350 4.577 -21.446 1.00 31.86 278 LEU A C 1
ATOM 2047 O O . LEU A 1 278 ? 0.913 3.540 -21.126 1.00 31.86 278 LEU A O 1
ATOM 2051 N N . SER A 1 279 ? 0.945 5.753 -21.221 1.00 33.09 279 SER A N 1
ATOM 2052 C CA . SER A 1 279 ? 2.287 5.811 -20.591 1.00 33.09 279 SER A CA 1
ATOM 2053 C C . SER A 1 279 ? 2.485 6.915 -19.544 1.00 33.09 279 SER A C 1
ATOM 2055 O O . SER A 1 279 ? 3.430 6.848 -18.760 1.00 33.09 279 SER A O 1
ATOM 2057 N N . LYS A 1 280 ? 1.610 7.929 -19.479 1.00 34.12 280 LYS A N 1
ATOM 2058 C CA . LYS A 1 280 ? 1.844 9.152 -18.683 1.00 34.12 280 LYS A CA 1
ATOM 2059 C C . LYS A 1 280 ? 0.798 9.479 -17.614 1.00 34.12 280 LYS A C 1
ATOM 2061 O O . LYS A 1 280 ? 0.894 10.540 -17.003 1.00 34.12 280 LYS A O 1
ATOM 2066 N N . GLN A 1 281 ? -0.111 8.557 -17.305 1.00 30.95 281 GLN A N 1
ATOM 2067 C CA . GLN A 1 281 ? -0.899 8.609 -16.064 1.00 30.95 281 GLN A CA 1
ATOM 2068 C C . GLN A 1 281 ? -0.011 8.359 -14.813 1.00 30.95 281 GLN A C 1
ATOM 2070 O O . GLN A 1 281 ? -0.422 8.596 -13.689 1.00 30.95 281 GLN A O 1
ATOM 2075 N N . ASN A 1 282 ? 1.252 7.952 -14.994 1.00 39.06 282 ASN A N 1
ATOM 2076 C CA . ASN A 1 282 ? 2.055 7.266 -13.974 1.00 39.06 282 ASN A CA 1
ATOM 2077 C C . ASN A 1 282 ? 3.058 8.120 -13.186 1.00 39.06 282 ASN A C 1
ATOM 2079 O O . ASN A 1 282 ? 3.949 7.551 -12.576 1.00 39.06 282 ASN A O 1
ATOM 2083 N N . VAL A 1 283 ? 3.001 9.455 -13.193 1.00 35.72 283 VAL A N 1
ATOM 2084 C CA . VAL A 1 283 ? 3.926 10.233 -12.331 1.00 35.72 283 VAL A CA 1
ATOM 2085 C C . VAL A 1 283 ? 3.184 11.156 -11.395 1.00 35.72 283 VAL A C 1
ATOM 2087 O O . VAL A 1 283 ? 3.478 11.147 -10.216 1.00 35.72 283 VAL A O 1
ATOM 2090 N N . LEU A 1 284 ? 2.201 11.918 -11.878 1.00 32.72 284 LEU A N 1
ATOM 2091 C CA . LEU A 1 284 ? 1.413 12.772 -10.991 1.00 32.72 284 LEU A CA 1
ATOM 2092 C C . LEU A 1 284 ? 0.318 11.981 -10.281 1.00 32.72 284 LEU A C 1
ATOM 2094 O O . LEU A 1 284 ? 0.159 12.118 -9.079 1.00 32.72 284 LEU A O 1
ATOM 2098 N N . THR A 1 285 ? -0.400 11.136 -11.022 1.00 36.31 285 THR A N 1
ATOM 2099 C CA . THR A 1 285 ? -1.393 10.229 -10.447 1.00 36.31 285 THR A CA 1
ATOM 2100 C C . THR A 1 285 ? -0.699 9.134 -9.647 1.00 36.31 285 THR A C 1
ATOM 2102 O O . THR A 1 285 ? -1.141 8.857 -8.550 1.00 36.31 285 THR A O 1
ATOM 2105 N N . ALA A 1 286 ? 0.446 8.610 -10.105 1.00 37.59 286 ALA A N 1
ATOM 2106 C CA . ALA A 1 286 ? 1.273 7.724 -9.282 1.00 37.59 286 ALA A CA 1
ATOM 2107 C C . ALA A 1 286 ? 1.785 8.427 -8.014 1.00 37.59 286 ALA A C 1
ATOM 2109 O O . ALA A 1 286 ? 1.552 7.911 -6.941 1.00 37.59 286 ALA A O 1
ATOM 2110 N N . MET A 1 287 ? 2.377 9.626 -8.076 1.00 35.94 287 MET A N 1
ATOM 2111 C CA . MET A 1 287 ? 2.798 10.342 -6.854 1.00 35.94 287 MET A CA 1
ATOM 2112 C C . MET A 1 287 ? 1.641 10.724 -5.928 1.00 35.94 287 MET A C 1
ATOM 2114 O O . MET A 1 287 ? 1.900 11.026 -4.778 1.00 35.94 287 MET A O 1
ATOM 2118 N N . LEU A 1 288 ? 0.399 10.796 -6.417 1.00 34.22 288 LEU A N 1
ATOM 2119 C CA . LEU A 1 288 ? -0.782 11.077 -5.592 1.00 34.22 288 LEU A CA 1
ATOM 2120 C C . LEU A 1 288 ? -1.482 9.808 -5.081 1.00 34.22 288 LEU A C 1
ATOM 2122 O O . LEU A 1 288 ? -2.286 9.901 -4.157 1.00 34.22 288 LEU A O 1
ATOM 2126 N N . LEU A 1 289 ? -1.224 8.656 -5.705 1.00 34.81 289 LEU A N 1
ATOM 2127 C CA . LEU A 1 289 ? -1.809 7.357 -5.361 1.00 34.81 289 LEU A CA 1
ATOM 2128 C C . LEU A 1 289 ? -0.841 6.463 -4.566 1.00 34.81 289 LEU A C 1
ATOM 2130 O O . LEU A 1 289 ? -1.337 5.577 -3.863 1.00 34.81 289 LEU A O 1
ATOM 2134 N N . TYR A 1 290 ? 0.473 6.712 -4.673 1.00 34.16 290 TYR A N 1
ATOM 2135 C CA . TYR A 1 290 ? 1.567 6.094 -3.912 1.00 34.16 290 TYR A CA 1
ATOM 2136 C C . TYR A 1 290 ? 1.966 6.936 -2.709 1.00 34.16 290 TYR A C 1
ATOM 2138 O O . TYR A 1 290 ? 2.680 7.949 -2.883 1.00 34.16 290 TYR A O 1
#

Sequence (290 aa):
MTANEGIPTLLMAAGSFDDILAITGFSTCLGIAFSTGSTWMNILKGLLEVVGGVIAGLILGLFLCCFPSKDQDLVVRRTLMLLGLSIFSVFFSHVIGFAGAGGLCTLVLAFLAALGWKTDKAPVAAMVGTSWDVFQPLLFGLIGAEITIATLSPSTVGLGLACISIGLVVRLLVTFLLVHYGGFNLKEKLFISVAWLPKATVQAAIGSKALDLAREEGDETLIKFGLEVLTLAVLAILTTAPIGALGIGLAGPRLLSRQVKGQWSRSKKLVRSGRIVLSKQNVLTAMLLY

Foldseek 3Di:
DPPQVVLLVVLLVVVLVVLLCLLLVLLLVLQLVLDPDDNVVSNVRSVCLSVLLLVLLQVLLVVLLVDDDPPDPNQVVSLCSLVVVLVVLCVVCVVVVSNSSSSSSSSSSLVSNCVSCPPVVQSNVQVVVVVCVVVVCVLVVVLVVPADPVPDDPVLLVVLLVVLVVVLVVQLVVQLVVCVVVPDDNLSSQLSSLLNQAEQQSQSVSLQSQLVSLVVVVDPVSNVVSNSSSSSSVSSNVPRLVSSLVSNVVSVVPRRDPVSVVVVVVLVVVVVVVPDDGDRCCRSVVSNHD

InterPro domains:
  IPR006153 Cation/H+ exchanger, transmembrane domain [PF00999] (3-245)
  IPR051843 Monovalent cation:proton antiporter 1 [PTHR31102] (4-268)